Protein AF-A0A673FQC9-F1 (afdb_monomer_lite)

Sequence (245 aa):
MREGLYQTANQSLLSTRVFNHRRDRVAVRGYWGDIVSSPYLSFGIETENKNLLKKQNNQHVKTAQDISEVNVLALFECLSTRGSSLLNEYEPNPSTSCCRSTDSLITEEKIQNDPPASQTHTEPEQHPAEQQTQVLDLLSVDGVKVTFLSPDSLSKLPLKKKYRNLFKTIYCSASMVHQLDSSLREITAPDAALVIELANFLLDLSKEQVSGFADKVKEIAEESGFTVTHNQSSDVYAVFTRKQN

Structure (mmCIF, N/CA/C/O backbone):
data_AF-A0A673FQC9-F1
#
_entry.id   AF-A0A673FQC9-F1
#
loop_
_atom_site.group_PDB
_atom_site.id
_atom_site.type_symbol
_atom_site.label_atom_id
_atom_site.label_alt_id
_atom_site.label_comp_id
_atom_site.label_asym_id
_atom_site.label_entity_id
_atom_site.label_seq_id
_atom_site.pdbx_PDB_ins_code
_atom_site.Cartn_x
_atom_site.Cartn_y
_atom_site.Cartn_z
_atom_site.occupancy
_atom_site.B_iso_or_equiv
_atom_site.auth_seq_id
_atom_site.auth_comp_id
_atom_site.auth_asym_id
_atom_site.auth_atom_id
_atom_site.pdbx_PDB_model_num
ATOM 1 N N . MET A 1 1 ? 13.101 7.599 -26.301 1.00 48.88 1 MET A N 1
ATOM 2 C CA . MET A 1 1 ? 11.679 7.499 -25.926 1.00 48.88 1 MET A CA 1
ATOM 3 C C . MET A 1 1 ? 10.918 7.248 -27.216 1.00 48.88 1 MET A C 1
ATOM 5 O O . MET A 1 1 ? 11.056 8.049 -28.130 1.00 48.88 1 MET A O 1
ATOM 9 N N . ARG A 1 2 ? 10.271 6.088 -27.367 1.00 47.81 2 ARG A N 1
ATOM 10 C CA . ARG A 1 2 ? 9.457 5.808 -28.560 1.00 47.81 2 ARG A CA 1
ATOM 11 C C . ARG A 1 2 ? 8.131 6.542 -28.376 1.00 47.81 2 ARG A C 1
ATOM 13 O O . ARG A 1 2 ? 7.496 6.352 -27.343 1.00 47.81 2 ARG A O 1
ATOM 20 N N . GLU A 1 3 ? 7.754 7.399 -29.316 1.00 55.50 3 GLU A N 1
ATOM 21 C CA . GLU A 1 3 ? 6.459 8.077 -29.264 1.00 55.50 3 GLU A CA 1
ATOM 22 C C . GLU A 1 3 ? 5.348 7.025 -29.353 1.00 55.50 3 GLU A C 1
ATOM 24 O O . GLU A 1 3 ? 5.279 6.247 -30.306 1.00 55.50 3 GLU A O 1
ATOM 29 N N . GLY A 1 4 ? 4.523 6.943 -28.311 1.00 57.81 4 GLY A N 1
ATOM 30 C CA . GLY A 1 4 ? 3.332 6.108 -28.313 1.00 57.81 4 GLY A CA 1
ATOM 31 C C . GLY A 1 4 ? 2.187 6.882 -28.947 1.00 57.81 4 GLY A C 1
ATOM 32 O O . GLY A 1 4 ? 1.820 7.948 -28.456 1.00 57.81 4 GLY A O 1
ATOM 33 N N . LEU A 1 5 ? 1.603 6.349 -30.019 1.00 58.53 5 LEU A N 1
ATOM 34 C CA . LEU A 1 5 ? 0.360 6.884 -30.567 1.00 58.53 5 LEU A CA 1
ATOM 35 C C . LEU A 1 5 ? -0.773 6.558 -29.584 1.00 58.53 5 LEU A C 1
ATOM 37 O O . LEU A 1 5 ? -1.301 5.447 -29.573 1.00 58.53 5 LEU A O 1
ATOM 41 N N . TYR A 1 6 ? -1.134 7.516 -28.728 1.00 59.31 6 TYR A N 1
ATOM 42 C CA . TYR A 1 6 ? -2.297 7.408 -27.845 1.00 59.31 6 TYR A CA 1
ATOM 43 C C . TYR A 1 6 ? -3.580 7.528 -28.672 1.00 59.31 6 TYR A C 1
ATOM 45 O O . TYR A 1 6 ? -4.148 8.604 -28.827 1.00 59.31 6 TYR A O 1
ATOM 53 N N . GLN A 1 7 ? -4.036 6.406 -29.223 1.00 62.50 7 GLN A N 1
ATOM 54 C CA . GLN A 1 7 ? -5.282 6.348 -29.994 1.00 62.50 7 GLN A CA 1
ATOM 55 C C . GLN A 1 7 ? -6.525 6.249 -29.098 1.00 62.50 7 GLN A C 1
ATOM 57 O O . GLN A 1 7 ? -7.642 6.456 -29.558 1.00 62.50 7 GLN A O 1
ATOM 62 N N . THR A 1 8 ? -6.355 5.927 -27.812 1.00 65.44 8 THR A N 1
ATOM 63 C CA . THR A 1 8 ? -7.451 5.798 -26.844 1.00 65.44 8 THR A CA 1
ATOM 64 C C . THR A 1 8 ? -7.117 6.554 -25.563 1.00 65.44 8 THR A C 1
ATOM 66 O O . THR A 1 8 ? -6.025 6.419 -25.011 1.00 65.44 8 THR A O 1
ATOM 69 N N . ALA A 1 9 ? -8.063 7.358 -25.075 1.00 65.69 9 ALA A N 1
ATOM 70 C CA . ALA A 1 9 ? -7.890 8.118 -23.845 1.00 65.69 9 ALA A CA 1
ATOM 71 C C . ALA A 1 9 ? -7.964 7.202 -22.613 1.00 65.69 9 ALA A C 1
ATOM 73 O O . ALA A 1 9 ? -8.956 6.496 -22.416 1.00 65.69 9 ALA A O 1
ATOM 74 N N . ASN A 1 10 ? -6.950 7.263 -21.743 1.00 68.38 10 ASN A N 1
ATOM 75 C CA . ASN A 1 10 ? -6.997 6.592 -20.448 1.00 68.38 10 ASN A CA 1
ATOM 76 C C . ASN A 1 10 ? -8.031 7.277 -19.539 1.00 68.38 10 ASN A C 1
ATOM 78 O O . ASN A 1 10 ? -7.778 8.347 -18.983 1.00 68.38 10 ASN A O 1
ATOM 82 N N . GLN A 1 11 ? -9.190 6.638 -19.372 1.00 75.81 11 GLN A N 1
ATOM 83 C CA . GLN A 1 11 ? -10.324 7.178 -18.619 1.00 75.81 11 GLN A CA 1
ATOM 84 C C . GLN A 1 11 ? -10.004 7.457 -17.144 1.00 75.81 11 GLN A C 1
ATOM 86 O O . GLN A 1 11 ? -10.615 8.359 -16.568 1.00 75.81 11 GLN A O 1
ATOM 91 N N . SER A 1 12 ? -9.054 6.731 -16.537 1.00 65.50 12 SER A N 1
ATOM 92 C CA . SER A 1 12 ? -8.674 6.928 -15.130 1.00 65.50 12 SER A CA 1
ATOM 93 C C . SER A 1 12 ? -7.851 8.197 -14.897 1.00 65.50 12 SER A C 1
ATOM 95 O O . SER A 1 12 ? -7.825 8.706 -13.780 1.00 65.50 12 SER A O 1
ATOM 97 N N . LEU A 1 13 ? -7.224 8.737 -15.947 1.00 72.69 13 LEU A N 1
ATOM 98 C CA . LEU A 1 13 ? -6.427 9.966 -15.890 1.00 72.69 13 LEU A CA 1
ATOM 99 C C . LEU A 1 13 ? -7.207 11.208 -16.336 1.00 72.69 13 LEU A C 1
ATOM 101 O O . LEU A 1 13 ? -6.678 12.321 -16.294 1.00 72.69 13 LEU A O 1
ATOM 105 N N . LEU A 1 14 ? -8.458 11.044 -16.773 1.00 83.62 14 LEU A N 1
ATOM 106 C CA . LEU A 1 14 ? -9.282 12.168 -17.194 1.00 83.62 14 LEU A CA 1
ATOM 107 C C . LEU A 1 14 ? -9.760 12.964 -15.985 1.00 83.62 14 LEU A C 1
ATOM 109 O O . LEU A 1 14 ? -10.435 12.434 -15.103 1.00 83.62 14 LEU A O 1
ATOM 113 N N . SER A 1 15 ? -9.515 14.268 -16.002 1.00 85.00 15 SER A N 1
ATOM 114 C CA . SER A 1 15 ? -10.126 15.202 -15.063 1.00 85.00 15 SER A CA 1
ATOM 115 C C . SER A 1 15 ? -10.891 16.293 -15.801 1.00 85.00 15 SER A C 1
ATOM 117 O O . SER A 1 15 ? -10.765 16.484 -17.014 1.00 85.00 15 SER A O 1
ATOM 119 N N . THR A 1 16 ? -11.773 16.973 -15.077 1.00 90.00 16 THR A N 1
ATOM 120 C CA . THR A 1 16 ? -12.576 18.058 -15.641 1.00 90.00 16 THR A CA 1
ATOM 121 C C . THR A 1 16 ? -11.919 19.384 -15.302 1.00 90.00 16 THR A C 1
ATOM 123 O O . THR A 1 16 ? -11.650 19.658 -14.133 1.00 90.00 16 THR A O 1
ATOM 126 N N . ARG A 1 17 ? -11.687 20.222 -16.311 1.00 88.00 17 ARG A N 1
ATOM 127 C CA . ARG A 1 17 ? -11.169 21.578 -16.142 1.00 88.00 17 ARG A CA 1
ATOM 128 C C . ARG A 1 17 ? -12.111 22.571 -16.806 1.00 88.00 17 ARG A C 1
ATOM 130 O O . ARG A 1 17 ? -12.599 22.347 -17.910 1.00 88.00 17 ARG A O 1
ATOM 137 N N . VAL A 1 18 ? -12.399 23.659 -16.101 1.00 91.88 18 VAL A N 1
ATOM 138 C CA . VAL A 1 18 ? -13.297 24.708 -16.589 1.00 91.88 18 VAL A CA 1
ATOM 139 C C . VAL A 1 18 ? -12.488 25.737 -17.366 1.00 91.88 18 VAL A C 1
ATOM 141 O O . VAL A 1 18 ? -11.512 26.280 -16.848 1.00 91.88 18 VAL A O 1
ATOM 144 N N . PHE A 1 19 ? -12.917 26.019 -18.591 1.00 88.75 19 PHE A N 1
ATOM 145 C CA . PHE A 1 19 ? -12.347 27.042 -19.457 1.00 88.75 19 PHE A CA 1
ATOM 146 C C . PHE A 1 19 ? -13.383 28.118 -19.754 1.00 88.75 19 PHE A C 1
ATOM 148 O O . PHE A 1 19 ? -14.582 27.853 -19.823 1.00 88.75 19 PHE A O 1
ATOM 155 N N . ASN A 1 20 ? -12.909 29.344 -19.953 1.00 91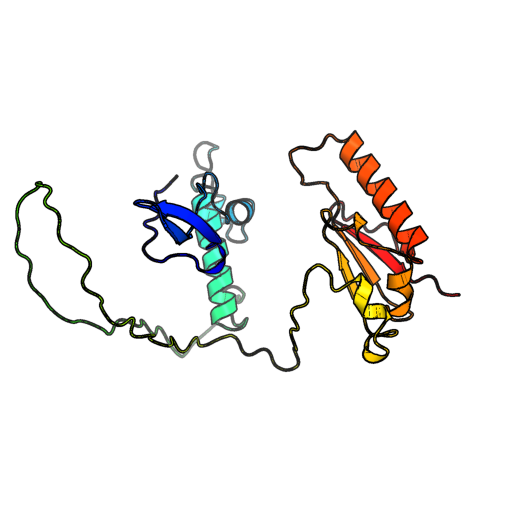.69 20 ASN A N 1
ATOM 156 C CA . ASN A 1 20 ? -13.756 30.419 -20.448 1.00 91.69 20 ASN A CA 1
ATOM 157 C C . ASN A 1 20 ? -13.856 30.296 -21.973 1.00 91.69 20 ASN A C 1
ATOM 159 O O . ASN A 1 20 ? -12.838 30.343 -22.663 1.00 91.69 20 ASN A O 1
ATOM 163 N N . HIS A 1 21 ? -15.070 30.180 -22.503 1.00 86.94 21 HIS A N 1
ATOM 164 C CA . HIS A 1 21 ? -15.337 30.191 -23.935 1.00 86.94 21 HIS A CA 1
ATOM 165 C C . HIS A 1 21 ? -16.444 31.195 -24.250 1.00 86.94 21 HIS A C 1
ATOM 167 O O . HIS A 1 21 ? -17.562 31.060 -23.772 1.00 86.94 21 HIS A O 1
ATOM 173 N N . ARG A 1 22 ? -16.122 32.227 -25.045 1.00 78.25 22 ARG A N 1
ATOM 174 C CA . ARG A 1 22 ? -17.075 33.232 -25.564 1.00 78.25 22 ARG A CA 1
ATOM 175 C C . ARG A 1 22 ? -18.084 33.763 -24.523 1.00 78.25 22 ARG A C 1
ATOM 177 O O . ARG A 1 22 ? -19.253 33.938 -24.834 1.00 78.25 22 ARG A O 1
ATOM 184 N N . ARG A 1 23 ? -17.576 34.116 -23.330 1.00 83.00 23 ARG A N 1
ATOM 185 C CA . ARG A 1 23 ? -18.289 34.635 -22.133 1.00 83.00 23 ARG A CA 1
ATOM 186 C C . ARG A 1 23 ? -18.940 33.593 -21.217 1.00 83.00 23 ARG A C 1
ATOM 188 O O . ARG A 1 23 ? -19.320 33.968 -20.111 1.00 83.00 23 ARG A O 1
ATOM 195 N N . ASP A 1 24 ? -18.936 32.319 -21.590 1.00 85.06 24 ASP A N 1
ATOM 196 C CA . ASP A 1 24 ? -19.415 31.225 -20.746 1.00 85.06 24 ASP A CA 1
ATOM 197 C C . ASP A 1 24 ? -18.267 30.419 -20.134 1.00 85.06 24 ASP A C 1
ATOM 199 O O . ASP A 1 24 ? -17.135 30.410 -20.626 1.00 85.06 24 ASP A O 1
ATOM 203 N N . ARG A 1 25 ? -18.563 29.731 -19.029 1.00 90.75 25 ARG A N 1
ATOM 204 C CA . ARG A 1 25 ? -17.658 28.765 -18.398 1.00 90.75 25 ARG A CA 1
ATOM 205 C C . ARG A 1 25 ? -18.046 27.362 -18.843 1.00 90.75 25 ARG A C 1
ATOM 207 O O . ARG A 1 25 ? -19.098 26.865 -18.455 1.00 90.75 25 ARG A O 1
ATOM 214 N N . VAL A 1 26 ? -17.184 26.725 -19.628 1.00 90.69 26 VAL A N 1
ATOM 215 C CA . VAL A 1 26 ? -17.395 25.373 -20.153 1.00 90.69 26 VAL A CA 1
ATOM 216 C C . VAL A 1 26 ? -16.460 24.408 -19.435 1.00 90.69 26 VAL A C 1
ATOM 218 O O . VAL A 1 26 ? -15.244 24.596 -19.413 1.00 90.69 26 VAL A O 1
ATOM 221 N N . ALA A 1 27 ? -17.033 23.375 -18.826 1.00 91.50 27 ALA A N 1
ATOM 222 C CA . ALA A 1 27 ? -16.284 22.276 -18.236 1.00 91.50 27 ALA A CA 1
ATOM 223 C C . ALA A 1 27 ? -15.880 21.288 -19.339 1.00 91.50 27 ALA A C 1
ATOM 225 O O . ALA A 1 27 ? -16.739 20.676 -19.968 1.00 91.50 27 ALA A O 1
ATOM 226 N N . VAL A 1 28 ? -14.579 21.134 -19.574 1.00 88.56 28 VAL A N 1
ATOM 227 C CA . VAL A 1 28 ? -14.031 20.172 -20.537 1.00 88.56 28 VAL A CA 1
ATOM 228 C C . VAL A 1 28 ? -13.422 19.013 -19.759 1.00 88.56 28 VAL A C 1
ATOM 230 O O . VAL A 1 28 ? -12.744 19.227 -18.753 1.00 88.56 28 VAL A O 1
ATOM 233 N N . ARG A 1 29 ? -13.660 17.780 -20.209 1.00 87.88 29 ARG A N 1
ATOM 234 C CA . ARG A 1 29 ? -13.057 16.571 -19.638 1.00 87.88 29 ARG A CA 1
ATOM 235 C C . ARG A 1 29 ? -11.903 16.122 -20.527 1.00 87.88 29 ARG A C 1
ATOM 237 O O . ARG A 1 29 ? -12.093 15.931 -21.722 1.00 87.88 29 ARG A O 1
ATOM 244 N N . GLY A 1 30 ? -10.723 15.959 -19.945 1.00 83.19 30 GLY A N 1
ATOM 245 C CA . GLY A 1 30 ? -9.505 15.639 -20.681 1.00 83.19 30 GLY A CA 1
ATOM 246 C C . GLY A 1 30 ? -8.375 15.212 -19.753 1.00 83.19 30 GLY A C 1
ATOM 247 O O . GLY A 1 30 ? -8.495 15.291 -18.530 1.00 83.19 30 GLY A O 1
ATOM 248 N N . TYR A 1 31 ? -7.276 14.749 -20.339 1.00 80.81 31 TYR A N 1
ATOM 249 C CA . TYR A 1 31 ? -6.001 14.663 -19.638 1.00 80.81 31 TYR A CA 1
ATOM 250 C C . TYR A 1 31 ? -5.286 16.008 -19.796 1.00 80.81 31 TYR A C 1
ATOM 252 O O . TYR A 1 31 ? -5.186 16.525 -20.906 1.00 80.81 31 TYR A O 1
ATOM 260 N N . TRP A 1 32 ? -4.835 16.595 -18.687 1.00 78.06 32 TRP A N 1
ATOM 261 C CA . TRP A 1 32 ? -4.260 17.951 -18.663 1.00 78.06 32 TRP A CA 1
ATOM 262 C C . TRP A 1 32 ? -2.782 17.975 -18.268 1.00 78.06 32 TRP A C 1
ATOM 264 O O . TRP A 1 32 ? -2.274 19.033 -17.897 1.00 78.06 32 TRP A O 1
ATOM 274 N N . GLY A 1 33 ? -2.125 16.816 -18.271 1.00 73.25 33 GLY A N 1
ATOM 275 C CA . GLY A 1 33 ? -0.708 16.683 -17.951 1.00 73.25 33 GLY A CA 1
ATOM 276 C C . GLY A 1 33 ? 0.141 16.432 -19.191 1.00 73.25 33 GLY A C 1
ATOM 277 O O . GLY A 1 33 ? -0.380 16.223 -20.285 1.00 73.25 33 GLY A O 1
ATOM 278 N N . ASP A 1 34 ? 1.451 16.427 -18.985 1.00 69.81 34 ASP A N 1
ATOM 279 C CA . ASP A 1 34 ? 2.411 15.828 -19.903 1.00 69.81 34 ASP A CA 1
ATOM 280 C C . ASP A 1 34 ? 2.981 14.566 -19.240 1.00 69.81 34 ASP A C 1
ATOM 282 O O . ASP A 1 34 ? 3.230 14.555 -18.029 1.00 69.81 34 ASP A O 1
ATOM 286 N N . ILE A 1 35 ? 3.169 13.497 -20.012 1.00 68.62 35 ILE A N 1
ATOM 287 C CA . ILE A 1 35 ? 3.776 12.257 -19.519 1.00 68.62 35 ILE A CA 1
ATOM 288 C C . ILE A 1 35 ? 5.256 12.297 -19.893 1.00 68.62 35 ILE A C 1
ATOM 290 O O . ILE A 1 35 ? 5.677 11.742 -20.903 1.00 68.62 35 ILE A O 1
ATOM 294 N N . VAL A 1 36 ? 6.054 12.945 -19.042 1.00 69.19 36 VAL A N 1
ATOM 295 C CA . VAL A 1 36 ? 7.518 13.007 -19.209 1.00 69.19 36 VAL A CA 1
ATOM 296 C C . VAL A 1 36 ? 8.163 11.638 -18.961 1.00 69.19 36 VAL A C 1
ATOM 298 O O . VAL A 1 36 ? 9.135 11.275 -19.616 1.00 69.19 36 VAL A O 1
ATOM 301 N N . SER A 1 37 ? 7.602 10.850 -18.042 1.00 71.25 37 SER A N 1
ATOM 302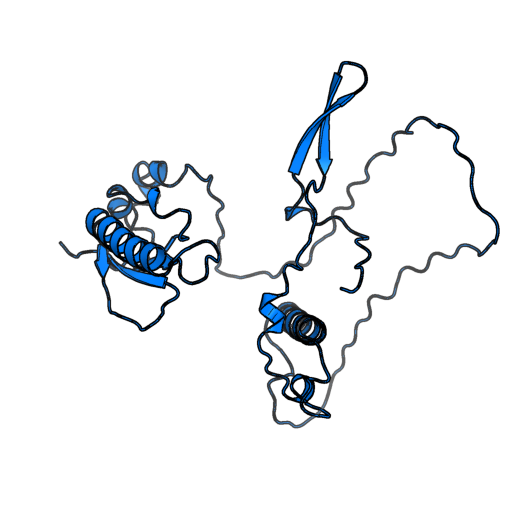 C CA . SER A 1 37 ? 8.081 9.509 -17.702 1.00 71.25 37 SER A CA 1
ATOM 303 C C . SER A 1 37 ? 6.960 8.494 -17.856 1.00 71.25 37 SER A C 1
ATOM 305 O O . SER A 1 37 ? 5.863 8.687 -17.336 1.00 71.25 37 SER A O 1
ATOM 307 N N . SER A 1 38 ? 7.246 7.389 -18.546 1.00 73.94 38 SER A N 1
ATOM 308 C CA . SER A 1 38 ? 6.303 6.275 -18.678 1.00 73.94 38 SER A CA 1
ATOM 309 C C . SER A 1 38 ? 5.933 5.710 -17.297 1.00 73.94 38 SER A C 1
ATOM 311 O O . SER A 1 38 ? 6.837 5.492 -16.483 1.00 73.94 38 SER A O 1
ATOM 313 N N . PRO A 1 39 ? 4.648 5.385 -17.036 1.00 76.75 39 PRO A N 1
ATOM 314 C CA . PRO A 1 39 ? 4.229 4.760 -15.778 1.00 76.75 39 PRO A CA 1
ATOM 315 C C . PRO A 1 39 ? 4.813 3.351 -15.590 1.00 76.75 39 PRO A C 1
ATOM 317 O O . PRO A 1 39 ? 4.717 2.786 -14.505 1.00 76.75 39 PRO A O 1
ATOM 320 N N . TYR A 1 40 ? 5.431 2.783 -16.631 1.00 85.62 40 TYR A N 1
ATOM 321 C CA . TYR A 1 40 ? 5.990 1.433 -16.623 1.00 85.62 40 TYR A CA 1
ATOM 322 C C . TYR A 1 40 ? 7.505 1.387 -16.392 1.00 85.62 40 TYR A C 1
ATOM 324 O O . TYR A 1 40 ? 8.114 0.328 -16.542 1.00 85.62 40 TYR A O 1
ATOM 332 N N . LEU A 1 41 ? 8.139 2.514 -16.047 1.00 83.50 41 LEU A N 1
ATOM 333 C CA . LEU A 1 41 ? 9.592 2.574 -15.851 1.00 83.50 41 LEU A CA 1
ATOM 334 C C . LEU A 1 41 ? 10.078 1.595 -14.771 1.00 83.50 41 LEU A C 1
ATOM 336 O O . LEU A 1 41 ? 11.107 0.949 -14.949 1.00 83.50 41 LEU A O 1
ATOM 340 N N . SER A 1 42 ? 9.317 1.438 -13.685 1.00 86.88 42 SER A N 1
ATOM 341 C CA . SER A 1 42 ? 9.633 0.499 -12.601 1.00 86.88 42 SER A CA 1
ATOM 342 C C . SER A 1 42 ? 9.665 -0.961 -13.062 1.00 86.88 42 SER A C 1
ATOM 344 O O . SER A 1 42 ? 10.440 -1.751 -12.535 1.00 86.88 42 SER A O 1
ATOM 346 N N . PHE A 1 43 ? 8.900 -1.310 -14.099 1.00 90.75 43 PHE A N 1
ATOM 347 C CA . PHE A 1 43 ? 8.905 -2.649 -14.691 1.00 90.75 43 PHE A CA 1
ATOM 348 C C . PHE A 1 43 ? 10.149 -2.917 -15.548 1.00 90.75 43 PHE A C 1
ATOM 350 O O . PHE A 1 43 ? 10.308 -4.030 -16.029 1.00 90.75 43 PHE A O 1
ATOM 357 N N . GLY A 1 44 ? 11.020 -1.928 -15.761 1.00 90.75 44 GLY A N 1
ATOM 358 C CA . GLY A 1 44 ? 12.221 -2.045 -16.591 1.00 90.75 44 GLY A CA 1
ATOM 359 C C . GLY A 1 44 ? 13.512 -2.277 -15.806 1.00 90.75 44 GLY A C 1
ATOM 360 O O . GLY A 1 44 ? 14.583 -2.313 -16.412 1.00 90.75 44 GLY A O 1
ATOM 361 N N . ILE A 1 45 ? 13.429 -2.371 -14.473 1.00 87.75 45 ILE A N 1
ATOM 362 C CA . ILE A 1 45 ? 14.595 -2.455 -13.579 1.00 87.75 45 ILE A CA 1
ATOM 363 C C . ILE A 1 45 ? 15.137 -3.888 -13.520 1.00 87.75 45 ILE A C 1
ATOM 365 O O . ILE A 1 45 ? 16.342 -4.106 -13.634 1.00 87.75 45 ILE A O 1
ATOM 369 N N . GLU A 1 46 ? 14.245 -4.865 -13.376 1.00 90.00 46 GLU A N 1
ATOM 370 C CA . GLU A 1 46 ? 14.575 -6.281 -13.205 1.00 90.00 46 GLU A CA 1
ATOM 371 C C . GLU A 1 46 ? 13.738 -7.135 -14.154 1.00 90.00 46 GLU A C 1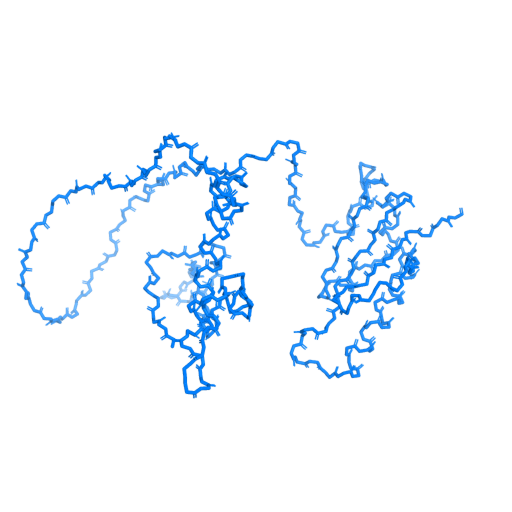
ATOM 373 O O . GLU A 1 46 ? 12.684 -6.711 -14.617 1.00 90.00 46 GLU A O 1
ATOM 378 N N . THR A 1 47 ? 14.194 -8.344 -14.476 1.00 90.25 47 THR A N 1
ATOM 379 C CA . THR A 1 47 ? 13.419 -9.277 -15.302 1.00 90.25 47 THR A CA 1
ATOM 380 C C . THR A 1 47 ? 13.838 -10.714 -15.059 1.00 90.25 47 THR A C 1
ATOM 382 O O . THR A 1 47 ? 15.017 -11.014 -14.859 1.00 90.25 47 THR A O 1
ATOM 385 N N . GLU A 1 48 ? 12.864 -11.614 -15.132 1.00 88.62 48 GLU A N 1
ATOM 386 C CA . GLU A 1 48 ? 13.088 -13.058 -15.088 1.00 88.62 48 GLU A CA 1
ATOM 387 C C . GLU A 1 48 ? 13.731 -13.564 -16.391 1.00 88.62 48 GLU A C 1
ATOM 389 O O . GLU A 1 48 ? 14.494 -14.537 -16.396 1.00 88.62 48 GLU A O 1
ATOM 394 N N . ASN A 1 49 ? 13.505 -12.866 -17.511 1.00 88.50 49 ASN A N 1
ATOM 395 C CA . ASN A 1 49 ? 14.059 -13.240 -18.804 1.00 88.50 49 ASN A CA 1
ATOM 396 C C . ASN A 1 49 ? 15.522 -12.790 -18.941 1.00 88.50 49 ASN A C 1
ATOM 398 O O . ASN A 1 49 ? 15.841 -11.727 -19.482 1.00 88.50 49 ASN A O 1
ATOM 402 N N . LYS A 1 50 ? 16.443 -13.667 -18.526 1.00 91.50 50 LYS A N 1
ATOM 403 C CA . LYS A 1 50 ? 17.899 -13.433 -18.573 1.00 91.50 50 LYS A CA 1
ATOM 404 C C . LYS A 1 50 ? 18.437 -13.083 -19.966 1.00 91.50 50 LYS A C 1
ATOM 406 O O . LYS A 1 50 ? 19.507 -12.485 -20.065 1.00 91.50 50 LYS A O 1
ATOM 411 N N . ASN A 1 51 ? 17.725 -13.411 -21.049 1.00 91.00 51 ASN A N 1
ATOM 412 C CA . ASN A 1 51 ? 18.152 -13.032 -22.398 1.00 91.00 51 ASN A CA 1
ATOM 413 C C . ASN A 1 51 ? 18.121 -11.517 -22.626 1.00 91.00 51 ASN A C 1
ATOM 415 O O . ASN A 1 51 ? 18.924 -11.016 -23.413 1.00 91.00 51 ASN A O 1
ATOM 419 N N . LEU A 1 52 ? 17.240 -10.793 -21.932 1.00 91.31 52 LEU A N 1
ATOM 420 C CA . LEU A 1 52 ? 17.158 -9.333 -22.010 1.00 91.31 52 LEU A CA 1
ATOM 421 C C . LEU A 1 52 ? 18.326 -8.653 -21.278 1.00 91.31 52 LEU A C 1
ATOM 423 O O . LEU A 1 52 ? 18.691 -7.530 -21.601 1.00 91.31 52 LEU A O 1
ATOM 427 N N . LEU A 1 53 ? 18.985 -9.357 -20.354 1.00 92.31 53 LEU A N 1
ATOM 428 C CA . LEU A 1 53 ? 20.138 -8.846 -19.608 1.00 92.31 53 LEU A CA 1
ATOM 429 C C . LEU A 1 53 ? 21.476 -9.055 -20.337 1.00 92.31 53 LEU A C 1
ATOM 431 O O . LEU A 1 53 ? 22.530 -8.702 -19.802 1.00 92.31 53 LEU A O 1
ATOM 435 N N . LYS A 1 54 ? 21.457 -9.616 -21.555 1.00 93.56 54 LYS A N 1
ATOM 436 C CA . LYS A 1 54 ? 22.666 -9.858 -22.353 1.00 93.56 54 LYS A CA 1
ATOM 437 C C . LYS A 1 54 ? 23.420 -8.556 -22.625 1.00 93.56 54 LYS A C 1
ATOM 439 O O . LYS A 1 54 ? 22.835 -7.529 -22.978 1.00 93.56 54 LYS A O 1
ATOM 444 N N . LYS A 1 55 ? 24.746 -8.636 -22.500 1.00 95.06 55 LYS A N 1
ATOM 445 C CA . LYS A 1 55 ? 25.671 -7.542 -22.792 1.00 95.06 55 LYS A CA 1
ATOM 446 C C . LYS A 1 55 ? 26.519 -7.861 -24.014 1.00 95.06 55 LYS A C 1
ATOM 448 O O . LYS A 1 55 ? 26.981 -8.988 -24.173 1.00 95.06 55 LYS A O 1
ATOM 453 N N . GLN A 1 56 ? 26.772 -6.847 -24.828 1.00 93.50 56 GLN A N 1
ATOM 454 C CA . GLN A 1 56 ? 27.750 -6.870 -25.909 1.00 93.50 56 GLN A CA 1
ATOM 455 C C . GLN A 1 56 ? 28.637 -5.636 -25.755 1.00 93.50 56 GLN A C 1
ATOM 457 O O . GLN A 1 56 ? 28.137 -4.546 -25.496 1.00 93.50 56 GLN A O 1
ATOM 462 N N . ASN A 1 57 ? 29.958 -5.805 -25.846 1.00 93.88 57 ASN A N 1
ATOM 463 C CA . ASN A 1 57 ? 30.922 -4.721 -25.600 1.00 93.88 57 ASN A CA 1
ATOM 464 C C . ASN A 1 57 ? 30.699 -4.014 -24.246 1.00 93.88 57 ASN A C 1
ATOM 466 O O . ASN A 1 57 ? 30.780 -2.794 -24.142 1.00 93.88 57 ASN A O 1
ATOM 470 N N . ASN A 1 58 ? 30.378 -4.797 -23.209 1.00 91.50 58 ASN A N 1
ATOM 471 C CA . ASN A 1 58 ? 30.068 -4.325 -21.855 1.00 91.50 58 ASN A CA 1
ATOM 472 C C . ASN A 1 58 ? 28.840 -3.389 -21.740 1.00 91.50 58 ASN A C 1
ATOM 474 O O . ASN A 1 58 ? 28.601 -2.826 -20.673 1.00 91.50 58 ASN A O 1
ATOM 478 N N . GLN A 1 59 ? 28.034 -3.259 -22.797 1.00 89.25 59 GLN A N 1
ATOM 479 C CA . GLN A 1 59 ? 26.781 -2.501 -22.812 1.00 89.25 59 GLN A CA 1
ATOM 480 C C . GLN A 1 59 ? 25.587 -3.449 -22.923 1.00 89.25 59 GLN A C 1
ATOM 482 O O . GLN A 1 59 ? 25.669 -4.486 -23.582 1.00 89.25 59 GLN A O 1
ATOM 487 N N . HIS A 1 60 ? 24.478 -3.113 -22.261 1.00 91.56 60 HIS A N 1
ATOM 488 C CA . HIS A 1 60 ? 23.241 -3.878 -22.396 1.00 91.56 60 HIS A CA 1
ATOM 489 C C . HIS A 1 60 ? 22.708 -3.766 -23.823 1.00 91.56 60 HIS A C 1
ATOM 491 O O . HIS A 1 60 ? 22.596 -2.671 -24.366 1.00 91.56 60 HIS A O 1
ATOM 497 N N . VAL A 1 61 ? 22.380 -4.914 -24.420 1.00 92.44 61 VAL A N 1
ATOM 498 C CA . VAL A 1 61 ? 21.826 -4.971 -25.781 1.00 92.44 61 VAL A CA 1
ATOM 499 C C . VAL A 1 61 ? 20.368 -4.505 -25.797 1.00 92.44 61 VAL A C 1
ATOM 501 O O . VAL A 1 61 ? 19.905 -3.951 -26.790 1.00 92.44 61 VAL A O 1
ATOM 504 N N . LYS A 1 62 ? 19.640 -4.736 -24.699 1.00 92.88 62 LYS A N 1
ATOM 505 C CA . LYS A 1 62 ? 18.249 -4.318 -24.515 1.00 92.88 62 LYS A CA 1
ATOM 506 C C . LYS A 1 62 ? 18.158 -3.165 -23.530 1.00 92.88 62 LYS A C 1
ATOM 508 O O . LYS A 1 62 ? 18.928 -3.080 -22.575 1.00 92.88 62 LYS A O 1
ATOM 513 N N . THR A 1 63 ? 17.212 -2.277 -23.788 1.00 91.19 63 THR A N 1
ATOM 514 C CA . THR A 1 63 ? 16.933 -1.104 -22.964 1.00 91.19 63 THR A CA 1
ATOM 515 C C . THR A 1 63 ? 15.946 -1.446 -21.851 1.00 91.19 63 THR A C 1
ATOM 517 O O . THR A 1 63 ? 15.206 -2.424 -21.944 1.00 91.19 63 THR A O 1
ATOM 520 N N . ALA A 1 64 ? 15.872 -0.600 -20.820 1.00 89.56 64 ALA A N 1
ATOM 521 C CA . ALA A 1 64 ? 14.838 -0.714 -19.788 1.00 89.56 64 ALA A CA 1
ATOM 522 C C . ALA A 1 64 ? 13.420 -0.689 -20.386 1.00 89.56 64 ALA A C 1
ATOM 524 O O . ALA A 1 64 ? 12.527 -1.341 -19.865 1.00 89.56 64 ALA A O 1
ATOM 525 N N . GLN A 1 65 ? 13.225 0.004 -21.515 1.00 88.94 65 GLN A N 1
ATOM 526 C CA . GLN A 1 65 ? 11.950 0.016 -22.229 1.00 88.94 65 GLN A CA 1
ATOM 527 C C . GLN A 1 65 ? 11.589 -1.373 -22.782 1.00 88.94 65 GLN A C 1
ATOM 529 O O . GLN A 1 65 ? 10.452 -1.801 -22.604 1.00 88.94 65 GLN A O 1
ATOM 534 N N . ASP A 1 66 ? 12.541 -2.082 -23.402 1.00 90.62 66 ASP A N 1
ATOM 535 C CA . ASP A 1 66 ? 12.322 -3.454 -23.891 1.00 90.62 66 ASP A CA 1
ATOM 536 C C . ASP A 1 66 ? 11.982 -4.405 -22.731 1.00 90.62 66 ASP A C 1
ATOM 538 O O . ASP A 1 66 ? 11.156 -5.305 -22.867 1.00 90.62 66 ASP A O 1
ATOM 542 N N . ILE A 1 67 ? 12.625 -4.197 -21.577 1.00 93.25 67 ILE A N 1
ATOM 543 C CA . ILE A 1 67 ? 12.385 -4.985 -20.367 1.00 93.25 67 ILE A CA 1
ATOM 544 C C . ILE A 1 67 ? 10.982 -4.715 -19.812 1.00 93.25 67 ILE A C 1
ATOM 546 O O . ILE A 1 67 ? 10.236 -5.665 -19.573 1.00 93.25 67 ILE A O 1
ATOM 550 N N . SER A 1 68 ? 10.597 -3.441 -19.666 1.00 92.69 68 SER A N 1
ATOM 551 C CA . SER A 1 68 ? 9.254 -3.045 -19.232 1.00 92.69 68 SER A CA 1
ATOM 552 C C . SER A 1 68 ? 8.174 -3.643 -20.127 1.00 92.69 68 SER A C 1
ATOM 554 O O . SER A 1 68 ? 7.180 -4.143 -19.614 1.00 92.69 68 SER A O 1
ATOM 556 N N . GLU A 1 69 ? 8.362 -3.607 -21.449 1.00 90.44 69 GLU A N 1
ATOM 557 C CA . GLU A 1 69 ? 7.402 -4.153 -22.412 1.00 90.44 69 GLU A CA 1
ATOM 558 C C . GLU A 1 69 ? 7.176 -5.651 -22.184 1.00 90.44 69 GLU A C 1
ATOM 560 O O . GLU A 1 69 ? 6.038 -6.075 -21.988 1.00 90.44 69 GLU A O 1
ATOM 565 N N . VAL A 1 70 ? 8.252 -6.443 -22.123 1.00 92.19 70 VAL A N 1
ATOM 566 C CA . VAL A 1 70 ? 8.148 -7.894 -21.903 1.00 92.19 70 VAL A CA 1
ATOM 567 C C . VAL A 1 70 ? 7.528 -8.212 -20.542 1.00 92.19 70 VAL A C 1
ATOM 569 O O . VAL A 1 70 ? 6.636 -9.054 -20.467 1.00 92.19 70 VAL A O 1
ATOM 572 N N . ASN A 1 71 ? 7.953 -7.532 -19.477 1.00 93.19 71 ASN A N 1
ATOM 573 C CA . ASN A 1 71 ? 7.439 -7.783 -18.130 1.00 93.19 71 ASN A CA 1
ATOM 574 C C . ASN A 1 71 ? 5.948 -7.428 -18.000 1.00 93.19 71 ASN A C 1
ATOM 576 O O . ASN A 1 71 ? 5.182 -8.178 -17.397 1.00 93.19 71 ASN A O 1
ATOM 580 N N . VAL A 1 72 ? 5.518 -6.300 -18.574 1.00 91.31 72 VAL A N 1
ATOM 581 C CA . VAL A 1 72 ? 4.110 -5.874 -18.548 1.00 91.31 72 VAL A CA 1
ATOM 582 C C . VAL A 1 72 ? 3.240 -6.802 -19.397 1.00 91.31 72 VAL A C 1
ATOM 584 O O . VAL A 1 72 ? 2.150 -7.172 -18.965 1.00 91.31 72 VAL A O 1
ATOM 587 N N . LEU A 1 73 ? 3.719 -7.228 -20.570 1.00 90.25 73 LEU A N 1
ATOM 588 C CA . LEU A 1 73 ? 3.007 -8.203 -21.398 1.00 90.25 73 LEU A CA 1
ATOM 589 C C . LEU A 1 73 ? 2.874 -9.555 -20.693 1.00 90.25 73 LEU A C 1
ATOM 591 O O . LEU A 1 73 ? 1.778 -10.105 -20.675 1.00 90.25 73 LEU A O 1
ATOM 595 N N . ALA A 1 74 ? 3.936 -10.045 -20.050 1.00 89.00 74 ALA A N 1
ATOM 596 C CA . ALA A 1 74 ? 3.889 -11.280 -19.267 1.00 89.00 74 ALA A CA 1
ATOM 597 C C . ALA A 1 74 ? 2.891 -11.180 -18.098 1.00 89.00 74 ALA A C 1
ATOM 599 O O . ALA A 1 74 ? 2.145 -12.123 -17.830 1.00 89.00 74 ALA A O 1
ATOM 600 N N . LEU A 1 75 ? 2.814 -10.020 -17.434 1.00 88.88 75 LEU A N 1
ATOM 601 C CA . LEU A 1 75 ? 1.811 -9.766 -16.399 1.00 88.88 75 LEU A CA 1
ATOM 602 C C . LEU A 1 75 ? 0.387 -9.817 -16.972 1.00 88.88 75 LEU A C 1
ATOM 604 O O . LEU A 1 75 ? -0.483 -10.465 -16.392 1.00 88.88 75 LEU A O 1
ATOM 608 N N . PHE A 1 76 ? 0.136 -9.160 -18.108 1.00 86.06 76 PHE A N 1
ATOM 609 C CA . PHE A 1 76 ? -1.181 -9.185 -18.746 1.00 86.06 76 PHE A CA 1
ATOM 610 C C . PHE A 1 76 ? -1.557 -10.565 -19.274 1.00 86.06 76 PHE A C 1
ATOM 612 O O . PHE A 1 76 ? -2.717 -10.955 -19.159 1.00 86.06 76 PHE A O 1
ATOM 619 N N . GLU A 1 77 ? -0.602 -11.327 -19.797 1.00 86.06 77 GLU A N 1
ATOM 620 C CA . GLU A 1 77 ? -0.803 -12.722 -20.179 1.00 86.06 77 GLU A CA 1
ATOM 621 C C . GLU A 1 77 ? -1.181 -13.568 -18.958 1.00 86.06 77 GLU A C 1
ATOM 623 O O . GLU A 1 77 ? -2.180 -14.288 -18.992 1.00 86.06 77 GLU A O 1
ATOM 628 N N . CYS A 1 78 ? -0.457 -13.427 -17.844 1.00 83.88 78 CYS A N 1
ATOM 629 C CA . CYS A 1 78 ? -0.767 -14.108 -16.587 1.00 83.88 78 CYS A CA 1
ATOM 630 C C . CYS A 1 78 ? -2.180 -13.762 -16.084 1.00 83.88 78 CYS A C 1
ATOM 632 O O . CYS A 1 78 ? -2.946 -14.645 -15.699 1.00 83.88 78 CYS A O 1
ATOM 634 N N . LEU A 1 79 ? -2.578 -12.489 -16.156 1.00 82.44 79 LEU A N 1
ATOM 635 C CA . LEU A 1 79 ? -3.929 -12.057 -15.787 1.00 82.44 79 LEU A CA 1
ATOM 636 C C . LEU A 1 79 ? -4.998 -12.609 -16.740 1.00 82.44 79 LEU A C 1
ATOM 638 O O . LEU A 1 79 ? -6.037 -13.088 -16.284 1.00 82.44 79 LEU A O 1
ATOM 642 N N . SER A 1 80 ? -4.736 -12.590 -18.048 1.00 79.69 80 SER A N 1
ATOM 643 C CA . SER A 1 80 ? -5.667 -13.072 -19.080 1.00 79.69 80 SER A CA 1
ATOM 644 C C . SER A 1 80 ? -5.880 -14.584 -18.992 1.00 79.69 80 SER A C 1
ATOM 646 O O . SER A 1 80 ? -6.994 -15.073 -19.158 1.00 79.69 80 SER A O 1
ATOM 648 N N . THR A 1 81 ? -4.825 -15.325 -18.654 1.00 80.62 81 THR A N 1
ATOM 649 C CA . THR A 1 81 ? -4.852 -16.778 -18.414 1.00 80.62 81 THR A CA 1
ATOM 650 C C . THR A 1 81 ? -5.324 -17.146 -17.003 1.00 80.62 81 THR A C 1
ATOM 652 O O . THR A 1 81 ? -5.347 -18.325 -16.641 1.00 80.62 81 THR A O 1
ATOM 655 N N . ARG A 1 82 ? -5.717 -16.153 -16.191 1.00 76.00 82 ARG A N 1
ATOM 656 C CA . ARG A 1 82 ? -6.172 -16.321 -14.801 1.00 76.00 82 ARG A CA 1
ATOM 657 C C . ARG A 1 82 ? -5.158 -17.078 -13.928 1.00 76.00 82 ARG A C 1
ATOM 659 O O . ARG A 1 82 ? -5.542 -17.886 -13.088 1.00 76.00 82 ARG A O 1
ATOM 666 N N . GLY A 1 83 ? -3.866 -16.821 -14.141 1.00 65.25 83 GLY A N 1
ATOM 667 C CA . GLY A 1 83 ? -2.752 -17.461 -13.435 1.00 65.25 83 GLY A CA 1
ATOM 668 C C . GLY A 1 83 ? -2.234 -18.749 -14.080 1.00 65.25 83 GLY A C 1
ATOM 669 O O . GLY A 1 83 ? -1.280 -19.332 -13.572 1.00 65.25 83 GLY A O 1
ATOM 670 N N . SER A 1 84 ? -2.807 -19.181 -15.207 1.00 59.03 84 SER A N 1
ATOM 671 C CA . SER A 1 84 ? -2.359 -20.358 -15.967 1.00 59.03 84 SER A CA 1
ATOM 672 C C . SER A 1 84 ? -1.275 -19.962 -16.981 1.00 59.03 84 SER A C 1
ATOM 674 O O . SER A 1 84 ? -1.476 -20.073 -18.187 1.00 59.03 84 SER A O 1
ATOM 676 N N . SER A 1 85 ? -0.152 -19.406 -16.519 1.00 48.59 85 SER A N 1
ATOM 677 C CA . SER A 1 85 ? 0.940 -18.999 -17.418 1.00 48.59 85 SER A CA 1
ATOM 678 C C . SER A 1 85 ? 1.845 -20.186 -17.776 1.00 48.59 85 SER A C 1
ATOM 680 O O . SER A 1 85 ? 2.301 -20.913 -16.895 1.00 48.59 85 SER A O 1
ATOM 682 N N . LEU A 1 86 ? 2.148 -20.341 -19.071 1.00 51.16 86 LEU A N 1
ATOM 683 C CA . LEU A 1 86 ? 3.024 -21.380 -19.639 1.00 51.16 86 LEU A CA 1
ATOM 684 C C . LEU A 1 86 ? 4.526 -21.148 -19.381 1.00 51.16 86 LEU A C 1
ATOM 686 O O . LEU A 1 86 ? 5.354 -21.962 -19.779 1.00 51.16 86 LEU A O 1
ATOM 690 N N . LEU A 1 87 ? 4.912 -20.052 -18.722 1.00 48.03 87 LEU A N 1
ATOM 691 C CA . LEU A 1 87 ? 6.323 -19.732 -18.468 1.00 48.03 87 LEU A CA 1
ATOM 692 C C . LEU A 1 87 ? 6.950 -20.529 -17.311 1.00 48.03 87 LEU A C 1
ATOM 694 O O . LEU A 1 87 ? 8.137 -20.356 -17.041 1.00 48.03 87 LEU A O 1
ATOM 698 N N . ASN A 1 88 ? 6.186 -21.405 -16.646 1.00 43.56 88 ASN A N 1
ATOM 699 C CA . ASN A 1 88 ? 6.637 -22.119 -15.450 1.00 43.56 88 ASN A CA 1
ATOM 700 C C . ASN A 1 88 ? 6.824 -23.640 -15.612 1.00 43.56 88 ASN A C 1
ATOM 702 O O . ASN A 1 88 ? 6.939 -24.336 -14.606 1.00 43.56 88 ASN A O 1
ATOM 706 N N . GLU A 1 89 ? 6.892 -24.181 -16.832 1.00 39.34 89 GLU A N 1
ATOM 707 C CA . GLU A 1 89 ? 7.057 -25.629 -17.020 1.00 39.34 89 GLU A CA 1
ATOM 708 C C . GLU A 1 89 ? 8.353 -26.001 -17.757 1.00 39.34 89 GLU A C 1
ATOM 710 O O . GLU A 1 89 ? 8.526 -25.786 -18.955 1.00 39.34 89 GLU A O 1
ATOM 715 N N . TYR A 1 90 ? 9.265 -26.643 -17.021 1.00 37.38 90 TYR A N 1
ATOM 716 C CA . TYR A 1 90 ? 10.128 -27.677 -17.590 1.00 37.38 90 TYR A CA 1
ATOM 717 C C . TYR A 1 90 ? 9.221 -28.869 -18.001 1.00 37.38 90 TYR A C 1
ATOM 719 O O . TYR A 1 90 ? 8.857 -29.684 -17.161 1.00 37.38 90 TYR A O 1
ATOM 727 N N . GLU A 1 91 ? 8.831 -28.858 -19.282 1.00 38.06 91 GLU A N 1
ATOM 728 C CA . GLU A 1 91 ? 8.247 -29.849 -20.234 1.00 38.06 91 GLU A CA 1
ATOM 729 C C . GLU A 1 91 ? 8.267 -31.383 -19.911 1.00 38.06 91 GLU A C 1
ATOM 731 O O . GLU A 1 91 ? 9.140 -31.801 -19.144 1.00 38.06 91 GLU A O 1
ATOM 736 N N . PRO A 1 92 ? 7.463 -32.280 -20.585 1.00 41.84 92 PRO A N 1
ATOM 737 C CA . PRO A 1 92 ? 6.807 -32.087 -21.904 1.00 41.84 92 PRO A CA 1
ATOM 738 C C . PRO A 1 92 ? 5.384 -32.668 -22.213 1.00 41.84 92 PRO A C 1
ATOM 740 O O . PRO A 1 92 ? 5.060 -33.796 -21.843 1.00 41.84 92 PRO A O 1
ATOM 743 N N . ASN A 1 93 ? 4.694 -31.970 -23.146 1.00 33.53 93 ASN A N 1
ATOM 744 C CA . ASN A 1 93 ? 3.859 -32.443 -24.294 1.00 33.53 93 ASN A CA 1
ATOM 745 C C . ASN A 1 93 ? 2.464 -33.126 -24.118 1.00 33.53 93 ASN A C 1
ATOM 747 O O . ASN A 1 93 ? 2.211 -33.806 -23.131 1.00 33.53 93 ASN A O 1
ATOM 751 N N . PRO A 1 94 ? 1.626 -33.215 -25.192 1.00 42.38 94 PRO A N 1
ATOM 752 C CA . PRO A 1 94 ? 1.261 -32.211 -26.208 1.00 42.38 94 PRO A CA 1
ATOM 753 C C . PRO A 1 94 ? -0.239 -32.305 -26.599 1.00 42.38 94 PRO A C 1
ATOM 755 O O . PRO A 1 94 ? -0.663 -33.317 -27.153 1.00 42.38 94 PRO A O 1
ATOM 758 N N . SER A 1 95 ? -1.071 -31.278 -26.406 1.00 35.19 95 SER A N 1
ATOM 759 C CA . SER A 1 95 ? -2.245 -31.036 -27.277 1.00 35.19 95 SER A CA 1
ATOM 760 C C . SER A 1 95 ? -3.077 -29.840 -26.828 1.00 35.19 95 SER A C 1
ATOM 762 O O . SER A 1 95 ? -3.450 -29.710 -25.669 1.00 35.19 95 SER A O 1
ATOM 764 N N . THR A 1 96 ? -3.505 -29.080 -27.837 1.00 33.56 96 THR A N 1
ATOM 765 C CA . THR A 1 96 ? -4.640 -28.143 -27.830 1.00 33.56 96 THR A CA 1
ATOM 766 C C . THR A 1 96 ? -4.292 -26.673 -27.574 1.00 33.56 96 THR A C 1
ATOM 768 O O . THR A 1 96 ? -4.508 -26.118 -26.508 1.00 33.56 96 THR A O 1
ATOM 771 N N . SER A 1 97 ? -3.784 -26.037 -28.635 1.00 43.94 97 SER A N 1
ATOM 772 C CA . SER A 1 97 ? -4.470 -24.933 -29.330 1.00 43.94 97 SER A CA 1
ATOM 773 C C . SER A 1 97 ? -5.427 -24.079 -28.485 1.00 43.94 97 SER A C 1
ATOM 775 O O . SER A 1 97 ? -6.510 -24.546 -28.141 1.00 43.94 97 SER A O 1
ATOM 777 N N . CYS A 1 98 ? -5.126 -22.785 -28.342 1.00 27.23 98 CYS A N 1
ATOM 778 C CA . CYS A 1 98 ? -5.951 -21.778 -29.016 1.00 27.23 98 CYS A CA 1
ATOM 779 C C . CYS A 1 98 ? -5.263 -20.406 -29.052 1.00 27.23 98 CYS A C 1
ATOM 781 O O . CYS A 1 98 ? -5.329 -19.616 -28.115 1.00 27.23 98 CYS A O 1
ATOM 783 N N . CYS A 1 99 ? -4.669 -20.090 -30.196 1.00 31.05 99 CYS A N 1
ATOM 784 C CA . CYS A 1 99 ? -4.644 -18.728 -30.698 1.00 31.05 99 CYS A CA 1
ATOM 785 C C . CYS A 1 99 ? -6.074 -18.368 -31.133 1.00 31.05 99 CYS A C 1
ATOM 787 O O . CYS A 1 99 ? -6.603 -18.939 -32.086 1.00 31.05 99 CYS A O 1
ATOM 789 N N . ARG A 1 100 ? -6.703 -17.410 -30.446 1.00 28.53 100 ARG A N 1
ATOM 790 C CA . ARG A 1 100 ? -7.842 -16.662 -30.988 1.00 28.53 100 ARG A CA 1
ATOM 791 C C . ARG A 1 100 ? -7.416 -15.219 -31.182 1.00 28.53 100 ARG A C 1
ATOM 793 O O . ARG A 1 100 ? -7.604 -14.368 -30.323 1.00 28.53 100 ARG A O 1
ATOM 800 N N . SER A 1 101 ? -6.828 -14.982 -32.347 1.00 35.06 101 SER A N 1
ATOM 801 C CA . SER A 1 101 ? -6.802 -13.673 -32.978 1.00 35.06 101 SER A CA 1
ATOM 802 C C . SER A 1 101 ? -8.246 -13.194 -33.106 1.00 35.06 101 SER A C 1
ATOM 804 O O . SER A 1 101 ? -9.037 -13.806 -33.823 1.00 35.06 101 SER A O 1
ATOM 806 N N . THR A 1 102 ? -8.616 -12.119 -32.420 1.00 33.56 102 THR A N 1
ATOM 807 C CA . THR A 1 102 ? -9.819 -11.356 -32.770 1.00 33.56 102 THR A CA 1
ATOM 808 C C . THR A 1 102 ? -9.465 -10.398 -33.901 1.00 33.56 102 THR A C 1
ATOM 810 O O . THR A 1 102 ? -9.465 -9.185 -33.726 1.00 33.56 102 THR A O 1
ATOM 813 N N . ASP A 1 103 ? -9.131 -10.978 -35.053 1.00 34.62 103 ASP A N 1
ATOM 814 C CA . ASP A 1 103 ? -9.228 -10.319 -36.350 1.00 34.62 103 ASP A CA 1
ATOM 815 C C . ASP A 1 103 ? -10.611 -10.654 -36.904 1.00 34.62 103 ASP A C 1
ATOM 817 O O . ASP A 1 103 ? -10.823 -11.700 -37.516 1.00 34.62 103 ASP A O 1
ATOM 821 N N . SER A 1 104 ? -11.579 -9.781 -36.650 1.00 33.41 104 SER A N 1
ATOM 822 C CA . SER A 1 104 ? -12.803 -9.736 -37.445 1.00 33.41 104 SER A CA 1
ATOM 823 C C . SER A 1 104 ? -13.537 -8.431 -37.189 1.00 33.41 104 SER A C 1
ATOM 825 O O . SER A 1 104 ? -14.458 -8.419 -36.385 1.00 33.41 104 SER A O 1
ATOM 827 N N . LEU A 1 105 ? -13.139 -7.362 -37.878 1.00 30.64 105 LEU A N 1
ATOM 828 C CA . LEU A 1 105 ? -14.064 -6.423 -38.524 1.00 30.64 105 LEU A CA 1
ATOM 829 C C . LEU A 1 105 ? -13.315 -5.719 -39.668 1.00 30.64 105 LEU A C 1
ATOM 831 O O . LEU A 1 105 ? -12.795 -4.617 -39.528 1.00 30.64 105 LEU A O 1
ATOM 835 N N . ILE A 1 106 ? -13.258 -6.398 -40.816 1.00 32.44 106 ILE A N 1
ATOM 836 C CA . ILE A 1 106 ? -13.044 -5.751 -42.111 1.00 32.44 106 ILE A CA 1
ATOM 837 C C . ILE A 1 106 ? -14.339 -5.001 -42.427 1.00 32.44 106 ILE A C 1
ATOM 839 O O . ILE A 1 106 ? -15.404 -5.608 -42.517 1.00 32.44 106 ILE A O 1
ATOM 843 N N . THR A 1 107 ? -14.263 -3.690 -42.616 1.00 27.73 107 THR A N 1
ATOM 844 C CA . THR A 1 107 ? -15.154 -3.003 -43.554 1.00 27.73 107 THR A CA 1
ATOM 845 C C . THR A 1 107 ? -14.251 -2.230 -44.499 1.00 27.73 107 THR A C 1
ATOM 847 O O . THR A 1 107 ? -13.438 -1.413 -44.075 1.00 27.73 107 THR A O 1
ATOM 850 N N . GLU A 1 108 ? -14.314 -2.617 -45.766 1.00 31.83 108 GLU A N 1
ATOM 851 C CA . GLU A 1 108 ? -13.600 -2.002 -46.875 1.00 31.83 108 GLU A CA 1
ATOM 852 C C . GLU A 1 108 ? -13.975 -0.519 -46.980 1.00 31.83 108 GLU A C 1
ATOM 854 O O . GLU A 1 108 ? -15.161 -0.214 -46.965 1.00 31.83 108 GLU A O 1
ATOM 859 N N . GLU A 1 109 ? -13.005 0.382 -47.180 1.00 29.28 109 GLU A N 1
ATOM 860 C CA . GLU A 1 109 ? -13.149 1.409 -48.220 1.00 29.28 109 GLU A CA 1
ATOM 861 C C . GLU A 1 109 ? -11.822 2.090 -48.622 1.00 29.28 109 GLU A C 1
ATOM 863 O O . GLU A 1 109 ? -11.087 2.661 -47.823 1.00 29.28 109 GLU A O 1
ATOM 868 N N . LYS A 1 110 ? -11.550 1.938 -49.924 1.00 25.62 110 LYS A N 1
ATOM 869 C CA . LYS A 1 110 ? -10.715 2.673 -50.890 1.00 25.62 110 LYS A CA 1
ATOM 870 C C . LYS A 1 110 ? -9.641 3.677 -50.433 1.00 25.62 110 LYS A C 1
ATOM 872 O O . LYS A 1 110 ? -9.901 4.762 -49.931 1.00 25.62 110 LYS A O 1
ATOM 877 N N . ILE A 1 111 ? -8.435 3.375 -50.916 1.00 31.64 111 ILE A N 1
ATOM 878 C CA . ILE A 1 111 ? -7.317 4.290 -51.171 1.00 31.64 111 ILE A CA 1
ATOM 879 C C . ILE A 1 111 ? -7.724 5.362 -52.200 1.00 31.64 111 ILE A C 1
ATOM 881 O O . ILE A 1 111 ? -8.106 5.021 -53.322 1.00 31.64 111 ILE A O 1
ATOM 885 N N . GLN A 1 112 ? -7.523 6.640 -51.870 1.00 26.42 112 GLN A N 1
ATOM 886 C CA . GLN A 1 112 ? -7.293 7.694 -52.862 1.00 26.42 112 GLN A CA 1
ATOM 887 C C . GLN A 1 112 ? -6.328 8.751 -52.293 1.00 26.42 112 GLN A C 1
ATOM 889 O O . GLN A 1 112 ? -6.508 9.229 -51.177 1.00 26.42 112 GLN A O 1
ATOM 894 N N . ASN A 1 113 ? -5.261 9.031 -53.046 1.00 29.98 113 ASN A N 1
ATOM 895 C CA . ASN A 1 113 ? -4.138 9.902 -52.684 1.00 29.98 113 ASN A CA 1
ATOM 896 C C . ASN A 1 113 ? -4.414 11.403 -52.947 1.00 29.98 113 ASN A C 1
ATOM 898 O O . ASN A 1 113 ? -5.176 11.727 -53.857 1.00 29.98 113 ASN A O 1
ATOM 902 N N . ASP A 1 114 ? -3.644 12.239 -52.221 1.00 26.38 114 ASP A N 1
ATOM 903 C CA . ASP A 1 114 ? -3.254 13.663 -52.423 1.00 26.38 114 ASP A CA 1
ATOM 904 C C . ASP A 1 114 ? -4.175 14.798 -51.899 1.00 26.38 114 ASP A C 1
ATOM 906 O O . ASP A 1 114 ? -5.393 14.635 -51.878 1.00 26.38 114 ASP A O 1
ATOM 910 N N . PRO A 1 115 ? -3.666 16.040 -51.648 1.00 31.25 115 PRO A N 1
ATOM 911 C CA . PRO A 1 115 ? -2.451 16.512 -50.939 1.00 31.25 115 PRO A CA 1
ATOM 912 C C . PRO A 1 115 ? -2.814 17.602 -49.854 1.00 31.25 115 PRO A C 1
ATOM 914 O O . PRO A 1 115 ? -3.995 17.761 -49.542 1.00 31.25 115 PRO A O 1
ATOM 917 N N . PRO A 1 116 ? -1.876 18.340 -49.196 1.00 38.97 116 PRO A N 1
ATOM 918 C CA . PRO A 1 116 ? -2.139 18.965 -47.891 1.00 38.97 116 PRO A CA 1
ATOM 919 C C . PRO A 1 116 ? -2.680 20.412 -47.918 1.00 38.97 116 PRO A C 1
ATOM 921 O O . PRO A 1 116 ? -2.398 21.194 -48.820 1.00 38.97 116 PRO A O 1
ATOM 924 N N . ALA A 1 117 ? -3.325 20.759 -46.794 1.00 35.06 117 ALA A N 1
ATOM 925 C CA . ALA A 1 117 ? -3.584 22.088 -46.218 1.00 35.06 117 ALA A CA 1
ATOM 926 C C . ALA A 1 117 ? -4.622 23.019 -46.882 1.00 35.06 117 ALA A C 1
ATOM 928 O O . ALA A 1 117 ? -4.379 23.615 -47.925 1.00 35.06 117 ALA A O 1
ATOM 929 N N . SER A 1 118 ? -5.708 23.305 -46.147 1.00 28.12 118 SER A N 1
ATOM 930 C CA . SER A 1 118 ? -6.177 24.672 -45.843 1.00 28.12 118 SER A CA 1
ATOM 931 C C . SER A 1 118 ? -7.310 24.663 -44.811 1.00 28.12 118 SER A C 1
ATOM 933 O O . SER A 1 118 ? -8.181 23.800 -44.809 1.00 28.12 118 SER A O 1
ATOM 935 N N . GLN A 1 119 ? -7.251 25.634 -43.904 1.00 40.47 119 GLN A N 1
ATOM 936 C CA . GLN A 1 119 ? -8.193 25.876 -42.817 1.00 40.47 119 GLN A CA 1
ATOM 937 C C . GLN A 1 119 ? -9.526 26.395 -43.364 1.00 40.47 119 GLN A C 1
ATOM 939 O O . GLN A 1 119 ? -9.529 27.415 -44.046 1.00 40.47 119 GLN A O 1
ATOM 944 N N . THR A 1 120 ? -10.655 25.790 -42.982 1.00 24.77 120 THR A N 1
ATOM 945 C CA . THR A 1 120 ? -11.923 26.533 -42.917 1.00 24.77 120 THR A CA 1
ATOM 946 C C . THR A 1 120 ? -12.860 25.941 -41.869 1.00 24.77 120 THR A C 1
ATOM 948 O O . THR A 1 120 ? -12.988 24.730 -41.735 1.00 24.77 120 THR A O 1
ATOM 951 N N . HIS A 1 121 ? -13.478 26.837 -41.103 1.00 36.62 121 HIS A N 1
ATOM 952 C CA . HIS A 1 121 ? -14.450 26.583 -40.047 1.00 36.62 121 HIS A CA 1
ATOM 953 C C . HIS A 1 121 ? -15.647 25.746 -40.522 1.00 36.62 121 HIS A C 1
ATOM 955 O O . HIS A 1 121 ? -16.228 26.033 -41.564 1.00 36.62 121 HIS A O 1
ATOM 961 N N . THR A 1 122 ? -16.080 24.774 -39.719 1.00 28.48 122 THR A N 1
ATOM 962 C CA . THR A 1 122 ? -17.441 24.217 -39.784 1.00 28.48 122 THR A CA 1
ATOM 963 C C . THR A 1 122 ? -17.921 23.948 -38.356 1.00 28.48 122 THR A C 1
ATOM 965 O O . THR A 1 122 ? -17.146 23.486 -37.517 1.00 28.48 122 THR A O 1
ATOM 968 N N . GLU A 1 123 ? -19.154 24.361 -38.057 1.00 31.09 123 GLU A N 1
ATOM 969 C CA . GLU A 1 123 ? -19.830 24.178 -36.767 1.00 31.09 123 GLU A CA 1
ATOM 970 C C . GLU A 1 123 ? -19.941 22.693 -36.377 1.00 31.09 123 GLU A C 1
ATOM 972 O O . GLU A 1 123 ? -20.004 21.836 -37.257 1.00 31.09 123 GLU A O 1
ATOM 977 N N . PRO A 1 124 ? -19.973 22.364 -35.072 1.00 32.31 124 PRO A N 1
ATOM 978 C CA . PRO A 1 124 ? -20.065 20.979 -34.635 1.00 32.31 124 PRO A CA 1
ATOM 979 C C . PRO A 1 124 ? -21.493 20.450 -34.822 1.00 32.31 124 PRO A C 1
ATOM 981 O O . PRO A 1 124 ? -22.402 20.811 -34.071 1.00 32.31 124 PRO A O 1
ATOM 984 N N . GLU A 1 125 ? -21.679 19.558 -35.797 1.00 29.67 125 GLU A N 1
ATOM 985 C CA . GLU A 1 125 ? -22.851 18.686 -35.853 1.00 29.67 125 GLU A CA 1
ATOM 986 C C . GLU A 1 125 ? -22.891 17.784 -34.609 1.00 29.67 125 GLU A C 1
ATOM 988 O O . GLU A 1 125 ? -21.911 17.139 -34.223 1.00 29.67 125 GLU A O 1
ATOM 993 N N . GLN A 1 126 ? -24.049 17.766 -33.950 1.00 31.84 126 GLN A N 1
ATOM 994 C CA . GLN A 1 126 ? -24.337 16.906 -32.810 1.00 31.84 126 GLN A CA 1
ATOM 995 C C . GLN A 1 126 ? -24.572 15.473 -33.300 1.00 31.84 126 GLN A C 1
ATOM 997 O O . GLN A 1 126 ? -25.695 15.098 -33.630 1.00 31.84 126 GLN A O 1
ATOM 1002 N N . HIS A 1 127 ? -23.526 14.650 -33.311 1.00 31.92 127 HIS A N 1
ATOM 1003 C CA . HIS A 1 127 ? -23.705 13.202 -33.381 1.00 31.92 127 HIS A CA 1
ATOM 1004 C C . HIS A 1 127 ? -24.205 12.686 -32.020 1.00 31.92 127 HIS A C 1
ATOM 1006 O O . HIS A 1 127 ? -23.596 13.004 -30.992 1.00 31.92 127 HIS A O 1
ATOM 1012 N N . PRO A 1 128 ? -25.295 11.894 -31.966 1.00 33.09 128 PRO A N 1
ATOM 1013 C CA . PRO A 1 128 ? -25.689 11.221 -30.739 1.00 33.09 128 PRO A CA 1
ATOM 1014 C C . PRO A 1 128 ? -24.557 10.276 -30.343 1.00 33.09 128 PRO A C 1
ATOM 1016 O O . PRO A 1 128 ? -24.167 9.409 -31.121 1.00 33.09 128 PRO A O 1
ATOM 1019 N N . ALA A 1 129 ? -24.007 10.459 -29.144 1.00 36.06 129 ALA A N 1
ATOM 1020 C CA . ALA A 1 129 ? -23.035 9.537 -28.583 1.00 36.06 129 ALA A CA 1
ATOM 1021 C C . ALA A 1 129 ? -23.730 8.193 -28.330 1.00 36.06 129 ALA A C 1
ATOM 1023 O O . ALA A 1 129 ? -24.343 7.986 -27.282 1.00 36.06 129 ALA A O 1
ATOM 1024 N N . GLU A 1 130 ? -23.664 7.287 -29.303 1.00 40.66 130 GLU A N 1
ATOM 1025 C CA . GLU A 1 130 ? -23.984 5.883 -29.099 1.00 40.66 130 GLU A CA 1
ATOM 1026 C C . GLU A 1 130 ? -23.018 5.348 -28.040 1.00 40.66 130 GLU A C 1
ATOM 1028 O O . GLU A 1 130 ? -21.843 5.083 -28.297 1.00 40.66 130 GLU A O 1
ATOM 1033 N N . GLN A 1 131 ? -23.503 5.243 -26.802 1.00 43.56 131 GLN A N 1
ATOM 1034 C CA . GLN A 1 131 ? -22.811 4.542 -25.730 1.00 43.56 131 GLN A CA 1
ATOM 1035 C C . GLN A 1 131 ? -22.811 3.053 -26.076 1.00 43.56 131 GLN A C 1
ATOM 1037 O O . GLN A 1 131 ? -23.643 2.282 -25.598 1.00 43.56 131 GLN A O 1
ATOM 1042 N N . GLN A 1 132 ? -21.865 2.643 -26.922 1.00 46.91 132 GLN A N 1
ATOM 1043 C CA . GLN A 1 132 ? -21.464 1.250 -27.023 1.00 46.91 132 GLN A CA 1
ATOM 1044 C C . GLN A 1 132 ? -20.979 0.840 -25.635 1.00 46.91 132 GLN A C 1
ATOM 1046 O O . GLN A 1 132 ? -19.870 1.163 -25.207 1.00 46.91 132 GLN A O 1
ATOM 1051 N N . THR A 1 133 ? -21.864 0.184 -24.890 1.00 45.38 133 THR A N 1
ATOM 1052 C CA . THR A 1 133 ? -21.522 -0.432 -23.615 1.00 45.38 133 THR A CA 1
ATOM 1053 C C . THR A 1 133 ? -20.632 -1.610 -23.965 1.00 45.38 133 THR A C 1
ATOM 1055 O O . THR A 1 133 ? -21.120 -2.691 -24.286 1.00 45.38 133 THR A O 1
ATOM 1058 N N . GLN A 1 134 ? -19.321 -1.374 -24.005 1.00 55.22 134 GLN A N 1
ATOM 1059 C CA . GLN A 1 134 ? -18.350 -2.444 -24.155 1.00 55.22 134 GLN A CA 1
ATOM 1060 C C . GLN A 1 134 ? -18.583 -3.411 -22.995 1.00 55.22 134 GLN A C 1
ATOM 1062 O O . GLN A 1 134 ? -18.417 -3.049 -21.828 1.00 55.22 134 GLN A O 1
ATOM 1067 N N . VAL A 1 135 ? -19.043 -4.620 -23.314 1.00 57.94 135 VAL A N 1
ATOM 1068 C CA . VAL A 1 135 ? -19.155 -5.704 -22.342 1.00 57.94 135 VAL A CA 1
ATOM 1069 C C . VAL A 1 135 ? -17.727 -6.113 -22.020 1.00 57.94 135 VAL A C 1
ATOM 1071 O O . VAL A 1 135 ? -17.104 -6.877 -22.749 1.00 57.94 135 VAL A O 1
ATOM 1074 N N . LEU A 1 136 ? -17.171 -5.505 -20.976 1.00 61.94 136 LEU A N 1
ATOM 1075 C CA . LEU A 1 136 ? -15.851 -5.854 -20.482 1.00 61.94 136 LEU A CA 1
ATOM 1076 C C . LEU A 1 136 ? -15.954 -7.245 -19.848 1.00 61.94 136 LEU A C 1
ATOM 1078 O O . LEU A 1 136 ? -16.665 -7.420 -18.857 1.00 61.94 136 LEU A O 1
ATOM 1082 N N . ASP A 1 137 ? -15.256 -8.227 -20.419 1.00 68.38 137 ASP A N 1
ATOM 1083 C CA . ASP A 1 137 ? -15.040 -9.531 -19.788 1.00 68.38 137 ASP A CA 1
ATOM 1084 C C . ASP A 1 137 ? -14.049 -9.351 -18.629 1.00 68.38 137 ASP A C 1
ATOM 1086 O O . ASP A 1 137 ? -12.834 -9.494 -18.765 1.00 68.38 137 ASP A O 1
ATOM 1090 N N . LEU A 1 138 ? -14.570 -8.876 -17.497 1.00 71.88 138 LEU A N 1
ATOM 1091 C CA . LEU A 1 138 ? -13.781 -8.599 -16.305 1.00 71.88 138 LEU A CA 1
ATOM 1092 C C . LEU A 1 138 ? -13.420 -9.904 -15.587 1.00 71.88 138 LEU A C 1
ATOM 1094 O O . LEU A 1 138 ? -14.193 -10.863 -15.539 1.00 71.88 138 LEU A O 1
ATOM 1098 N N . LEU A 1 139 ? -12.254 -9.913 -14.939 1.00 72.50 139 LEU A N 1
ATOM 1099 C CA . LEU A 1 139 ? -11.855 -11.005 -14.057 1.00 72.50 139 LEU A CA 1
ATOM 1100 C C . LEU A 1 139 ? -12.857 -11.125 -12.892 1.00 72.50 139 LEU A C 1
ATOM 1102 O O . LEU A 1 139 ? -12.835 -10.322 -11.961 1.00 72.50 139 LEU A O 1
ATOM 1106 N N . SER A 1 140 ? -13.735 -12.131 -12.940 1.00 73.12 140 SER A N 1
ATOM 1107 C CA . SER A 1 140 ? -14.585 -12.486 -11.797 1.00 73.12 140 SER A CA 1
ATOM 1108 C C . SER A 1 140 ? -13.721 -13.061 -10.680 1.00 73.12 140 SER A C 1
ATOM 1110 O O . SER A 1 140 ? -13.056 -14.079 -10.879 1.00 73.12 140 SER A O 1
ATOM 1112 N N . VAL A 1 141 ? -13.730 -12.406 -9.520 1.00 78.12 141 VAL A N 1
ATOM 1113 C CA . VAL A 1 141 ? -13.046 -12.869 -8.310 1.00 78.12 141 VAL A CA 1
ATOM 1114 C C . VAL A 1 141 ? -14.105 -13.277 -7.293 1.00 78.12 141 VAL A C 1
ATOM 1116 O O . VAL A 1 141 ? -14.744 -12.427 -6.669 1.00 78.12 141 VAL A O 1
ATOM 1119 N N . ASP A 1 142 ? -14.302 -14.583 -7.134 1.00 83.69 142 ASP A N 1
ATOM 1120 C CA . ASP A 1 142 ? -15.290 -15.112 -6.198 1.00 83.69 142 ASP A CA 1
ATOM 1121 C C . ASP A 1 142 ? -14.843 -14.906 -4.746 1.00 83.69 142 ASP A C 1
ATOM 1123 O O . ASP A 1 142 ? -13.664 -14.992 -4.403 1.00 83.69 142 ASP A O 1
ATOM 1127 N N . GLY A 1 143 ? -15.801 -14.605 -3.868 1.00 87.25 143 GLY A N 1
ATOM 1128 C CA . GLY A 1 143 ? -15.532 -14.387 -2.443 1.00 87.25 143 GLY A CA 1
ATOM 1129 C C . GLY A 1 143 ? -14.882 -13.040 -2.100 1.00 87.25 143 GLY A C 1
ATOM 1130 O O . GLY A 1 143 ? -14.643 -12.774 -0.922 1.00 87.25 143 GLY A O 1
ATOM 1131 N N . VAL A 1 144 ? -14.647 -12.162 -3.082 1.00 89.88 144 VAL A N 1
ATOM 1132 C CA . VAL A 1 144 ? -14.098 -10.818 -2.857 1.00 89.88 144 VAL A CA 1
ATOM 1133 C C . VAL A 1 144 ? -15.178 -9.758 -3.044 1.00 89.88 144 VAL A C 1
ATOM 1135 O O . VAL A 1 144 ? -15.861 -9.692 -4.061 1.00 89.88 144 VAL A O 1
ATOM 1138 N N . LYS A 1 145 ? -15.314 -8.878 -2.048 1.00 90.12 145 LYS A N 1
ATOM 1139 C CA . LYS A 1 145 ? -16.198 -7.712 -2.109 1.00 90.12 145 LYS A CA 1
ATOM 1140 C C . LYS A 1 145 ? -15.382 -6.438 -1.948 1.00 90.12 145 LYS A C 1
ATOM 1142 O O . LYS A 1 145 ? -14.894 -6.147 -0.860 1.00 90.12 145 LYS A O 1
ATOM 1147 N N . VAL A 1 146 ? -15.299 -5.648 -3.014 1.00 90.19 146 VAL A N 1
ATOM 1148 C CA . VAL A 1 146 ? -14.652 -4.330 -2.992 1.00 90.19 146 VAL A CA 1
ATOM 1149 C C . VAL A 1 146 ? -15.690 -3.266 -2.645 1.00 90.19 146 VAL A C 1
ATOM 1151 O O . VAL A 1 146 ? -16.792 -3.251 -3.187 1.00 90.19 146 VAL A O 1
ATOM 1154 N N . THR A 1 147 ? -15.365 -2.385 -1.701 1.00 91.00 147 THR A N 1
ATOM 1155 C CA . THR A 1 147 ? -16.213 -1.242 -1.336 1.00 91.00 147 THR A CA 1
ATOM 1156 C C . THR A 1 147 ? -15.366 0.019 -1.364 1.00 91.00 147 THR A C 1
ATOM 1158 O O . THR A 1 147 ? -14.442 0.155 -0.569 1.00 91.00 147 THR A O 1
ATOM 1161 N N . PHE A 1 148 ? -15.693 0.943 -2.266 1.00 91.88 148 PHE A N 1
ATOM 1162 C CA . PHE A 1 148 ? -15.039 2.245 -2.327 1.00 91.88 148 PHE A CA 1
ATOM 1163 C C . PHE A 1 148 ? -15.616 3.169 -1.257 1.00 91.88 148 PHE A C 1
ATOM 1165 O O . PHE A 1 148 ? -16.834 3.263 -1.086 1.00 91.88 148 PHE A O 1
ATOM 1172 N N . LEU A 1 149 ? -14.729 3.839 -0.531 1.00 89.06 149 LEU A N 1
ATOM 1173 C CA . LEU A 1 149 ? -15.073 4.830 0.479 1.00 89.06 149 LEU A CA 1
ATOM 1174 C C . LEU A 1 149 ? -14.575 6.200 0.029 1.00 89.06 149 LEU A C 1
ATOM 1176 O O . LEU A 1 149 ? -13.594 6.304 -0.706 1.00 89.06 149 LEU A O 1
ATOM 1180 N N . SER A 1 150 ? -15.257 7.253 0.469 1.00 87.56 150 SER A N 1
ATOM 1181 C CA . SER A 1 150 ? -14.777 8.613 0.249 1.00 87.56 150 SER A CA 1
ATOM 1182 C C . SER A 1 150 ? -13.525 8.883 1.102 1.00 87.56 150 SER A C 1
ATOM 1184 O O . SER A 1 150 ? -13.396 8.284 2.174 1.00 87.56 150 SER A O 1
ATOM 1186 N N . PRO A 1 151 ? -12.624 9.793 0.689 1.00 79.00 151 PRO A N 1
ATOM 1187 C CA . PRO A 1 151 ? -11.391 10.083 1.433 1.00 79.00 151 PRO A CA 1
ATOM 1188 C C . PRO A 1 151 ? -11.617 10.507 2.894 1.00 79.00 151 PRO A C 1
ATOM 1190 O O . PRO A 1 151 ? -10.818 10.209 3.768 1.00 79.00 151 PRO A O 1
ATOM 1193 N N . ASP A 1 152 ? -12.748 11.146 3.184 1.00 84.12 152 ASP A N 1
ATOM 1194 C CA . ASP A 1 152 ? -13.165 11.608 4.512 1.00 84.12 152 ASP A CA 1
ATOM 1195 C C . ASP A 1 152 ? -13.926 10.543 5.328 1.00 84.12 152 ASP A C 1
ATOM 1197 O O . ASP A 1 152 ? -14.532 10.844 6.358 1.00 84.12 152 ASP A O 1
ATOM 1201 N N . SER A 1 153 ? -13.960 9.291 4.861 1.00 89.44 153 SER A N 1
ATOM 1202 C CA . SER A 1 153 ? -14.713 8.228 5.528 1.00 89.44 153 SER A CA 1
ATOM 1203 C C . SER A 1 153 ? -14.062 7.742 6.818 1.00 89.44 153 SER A C 1
ATOM 1205 O O . SER A 1 153 ? -14.800 7.290 7.689 1.00 89.44 153 SER A O 1
ATOM 1207 N N . LEU A 1 154 ? -12.733 7.830 6.960 1.00 89.12 154 LEU A N 1
ATOM 1208 C CA . LEU A 1 154 ? -11.993 7.220 8.074 1.00 89.12 154 LEU A CA 1
ATOM 1209 C C . LEU A 1 154 ? -12.536 7.661 9.444 1.00 89.12 154 LEU A C 1
ATOM 1211 O O . LEU A 1 154 ? -12.903 6.812 10.253 1.00 89.12 154 LEU A O 1
ATOM 1215 N N . SER A 1 155 ? -12.744 8.967 9.636 1.00 89.19 155 SER A N 1
ATOM 1216 C CA . SER A 1 155 ? -13.310 9.550 10.866 1.00 89.19 155 SER A CA 1
ATOM 1217 C C . SER A 1 155 ? -14.786 9.199 11.109 1.00 89.19 155 SER A C 1
ATOM 1219 O O . SER A 1 155 ? -15.294 9.304 12.224 1.00 89.19 155 SER A O 1
ATOM 1221 N N . LYS A 1 156 ? -15.506 8.752 10.072 1.00 91.94 156 LYS A N 1
ATOM 1222 C CA . LYS A 1 156 ? -16.927 8.371 10.137 1.00 91.94 156 LYS A CA 1
ATOM 1223 C C . LYS A 1 156 ? -17.131 6.878 10.388 1.00 91.94 156 LYS A C 1
ATOM 1225 O O . LYS A 1 156 ? -18.255 6.472 10.700 1.00 91.94 156 LYS A O 1
ATOM 1230 N N . LEU A 1 157 ? -16.100 6.046 10.213 1.00 93.50 157 LEU A N 1
ATOM 1231 C CA . LEU A 1 157 ? -16.202 4.596 10.412 1.00 93.50 157 LEU A CA 1
ATOM 1232 C C . LEU A 1 157 ? -16.542 4.225 11.868 1.00 93.50 157 LEU A C 1
ATOM 1234 O O . LEU A 1 157 ? -17.480 3.437 12.037 1.00 93.50 157 LEU A O 1
ATOM 1238 N N . PRO A 1 158 ? -15.901 4.806 12.905 1.00 93.31 158 PRO A N 1
ATOM 1239 C CA . PRO A 1 158 ? -16.205 4.486 14.306 1.00 93.31 158 PRO A CA 1
ATOM 1240 C C . PRO A 1 158 ? -17.663 4.772 14.695 1.00 93.31 158 PRO A C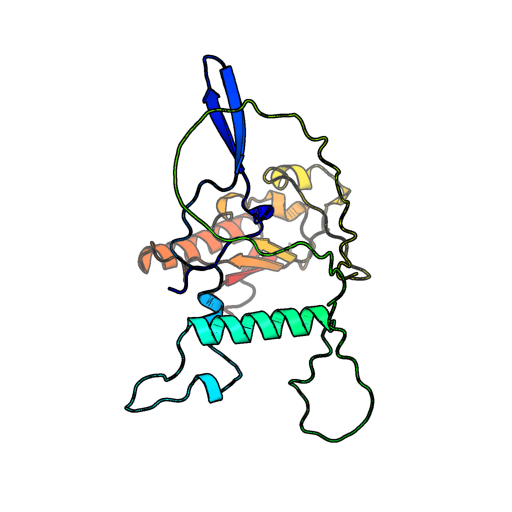 1
ATOM 1242 O O . PRO A 1 158 ? -18.276 4.029 15.460 1.00 93.31 158 PRO A O 1
ATOM 1245 N N . LEU A 1 159 ? -18.279 5.785 14.071 1.00 94.00 159 LEU A N 1
ATOM 1246 C CA . LEU A 1 159 ? -19.672 6.181 14.320 1.00 94.00 159 LEU A CA 1
ATOM 1247 C C . LEU A 1 159 ? -20.693 5.089 13.951 1.00 94.00 159 LEU A C 1
ATOM 1249 O O . LEU A 1 159 ? -21.852 5.141 14.368 1.00 94.00 159 LEU A O 1
ATOM 1253 N N . LYS A 1 160 ? -20.301 4.095 13.143 1.00 93.94 160 LYS A N 1
ATOM 1254 C CA . LYS A 1 160 ? -21.188 3.032 12.660 1.00 93.94 160 LYS A CA 1
ATOM 1255 C C . LYS A 1 160 ? -20.804 1.697 13.292 1.00 93.94 160 LYS A C 1
ATOM 1257 O O . LYS A 1 160 ? -19.815 1.077 12.914 1.00 93.94 160 LYS A O 1
ATOM 1262 N N . LYS A 1 161 ? -21.690 1.172 14.147 1.00 94.19 161 LYS A N 1
ATOM 1263 C CA . LYS A 1 161 ? -21.510 -0.103 14.876 1.00 94.19 161 LYS A CA 1
ATOM 1264 C C . LYS A 1 161 ? -21.070 -1.288 14.004 1.00 94.19 161 LYS A C 1
ATOM 1266 O O . LYS A 1 161 ? -20.332 -2.137 14.483 1.00 94.19 161 LYS A O 1
ATOM 1271 N N . LYS A 1 162 ? -21.485 -1.335 12.732 1.00 94.69 162 LYS A N 1
ATOM 1272 C CA . LYS A 1 162 ? -21.113 -2.401 11.783 1.00 94.69 162 LYS A CA 1
ATOM 1273 C C . LYS A 1 162 ? -19.610 -2.498 11.481 1.00 94.69 162 LYS A C 1
ATOM 1275 O O . LYS A 1 162 ? -19.181 -3.528 10.981 1.00 94.69 162 LYS A O 1
ATOM 1280 N N . TYR A 1 163 ? -18.838 -1.440 11.733 1.00 94.88 163 TYR A N 1
ATOM 1281 C CA . TYR A 1 163 ? -17.388 -1.424 11.512 1.00 94.88 163 TYR A CA 1
ATOM 1282 C C . TYR A 1 163 ? -16.586 -1.705 12.783 1.00 94.88 163 TYR A C 1
ATOM 1284 O O . TYR A 1 163 ? -15.366 -1.797 12.714 1.00 94.88 163 TYR A O 1
ATOM 1292 N N . ARG A 1 164 ? -17.245 -1.852 13.938 1.00 94.50 164 ARG A N 1
ATOM 1293 C CA . ARG A 1 164 ? -16.565 -2.098 15.209 1.00 94.50 164 ARG A CA 1
ATOM 1294 C C . ARG A 1 164 ? -15.828 -3.436 15.159 1.00 94.50 164 ARG A C 1
ATOM 1296 O O . ARG A 1 164 ? -16.446 -4.458 14.875 1.00 94.50 164 ARG A O 1
ATOM 1303 N N . ASN A 1 165 ? -14.535 -3.422 15.478 1.00 94.50 165 ASN A N 1
ATOM 1304 C CA . ASN A 1 165 ? -13.652 -4.591 15.420 1.00 94.50 165 ASN A CA 1
ATOM 1305 C C . ASN A 1 165 ? -13.689 -5.370 14.083 1.00 94.50 165 ASN A C 1
ATOM 1307 O O . ASN A 1 165 ? -13.505 -6.587 14.080 1.00 94.50 165 ASN A O 1
ATOM 1311 N N . LEU A 1 166 ? -13.958 -4.700 12.956 1.00 95.19 166 LEU A N 1
ATOM 1312 C CA . LEU A 1 166 ? -14.130 -5.361 11.659 1.00 95.19 166 LEU A CA 1
ATOM 1313 C C . LEU A 1 166 ? -12.801 -5.585 10.927 1.00 95.19 166 LEU A C 1
ATOM 1315 O O . LEU A 1 166 ? -12.608 -6.623 10.294 1.00 95.19 166 LEU A O 1
ATOM 1319 N N . PHE A 1 167 ? -11.898 -4.606 10.966 1.00 95.69 167 PHE A N 1
ATOM 1320 C CA . PHE A 1 167 ? -10.710 -4.609 10.114 1.00 95.69 167 PHE A CA 1
ATOM 1321 C C . PHE A 1 167 ? -9.566 -5.394 10.762 1.00 95.69 167 PHE A C 1
ATOM 1323 O O . PHE A 1 167 ? -9.047 -4.992 11.802 1.00 95.69 167 PHE A O 1
ATOM 1330 N N . LYS A 1 168 ? -9.163 -6.504 10.133 1.00 95.62 168 LYS A N 1
ATOM 1331 C CA . LYS A 1 168 ? -7.994 -7.313 10.533 1.00 95.62 168 LYS A CA 1
ATOM 1332 C C . LYS A 1 168 ? -6.669 -6.752 10.026 1.00 95.62 168 LYS A C 1
ATOM 1334 O O . LYS A 1 168 ? -5.622 -7.004 10.609 1.00 95.62 168 LYS A O 1
ATOM 1339 N N . THR A 1 169 ? -6.706 -6.004 8.933 1.00 95.00 169 THR A N 1
ATOM 1340 C CA . THR A 1 169 ? -5.517 -5.393 8.350 1.00 95.00 169 THR A CA 1
ATOM 1341 C C . THR A 1 169 ? -5.880 -4.011 7.849 1.00 95.00 169 THR A C 1
ATOM 1343 O O . THR A 1 169 ? -6.915 -3.834 7.205 1.00 95.00 169 THR A O 1
ATOM 1346 N N . ILE A 1 170 ? -5.034 -3.040 8.163 1.00 94.06 170 ILE A N 1
ATOM 1347 C CA . ILE A 1 170 ? -5.123 -1.674 7.665 1.00 94.06 170 ILE A CA 1
ATOM 1348 C C . ILE A 1 170 ? -3.806 -1.362 6.981 1.00 94.06 170 ILE A C 1
ATOM 1350 O O . ILE A 1 170 ? -2.747 -1.546 7.571 1.00 94.06 170 ILE A O 1
ATOM 1354 N N . TYR A 1 171 ? -3.889 -0.897 5.743 1.00 94.81 171 TYR A N 1
ATOM 1355 C CA . TYR A 1 171 ? -2.749 -0.384 5.003 1.00 94.81 171 TYR A CA 1
ATOM 1356 C C . TYR A 1 171 ? -2.888 1.133 4.873 1.00 94.81 171 TYR A C 1
ATOM 1358 O O . TYR A 1 171 ? -3.959 1.627 4.515 1.00 94.81 171 TYR A O 1
ATOM 1366 N N . CYS A 1 172 ? -1.817 1.863 5.162 1.00 92.94 172 CYS A N 1
ATOM 1367 C CA . CYS A 1 172 ? -1.759 3.313 5.064 1.00 92.94 172 CYS A CA 1
ATOM 1368 C C . CYS A 1 172 ? -0.555 3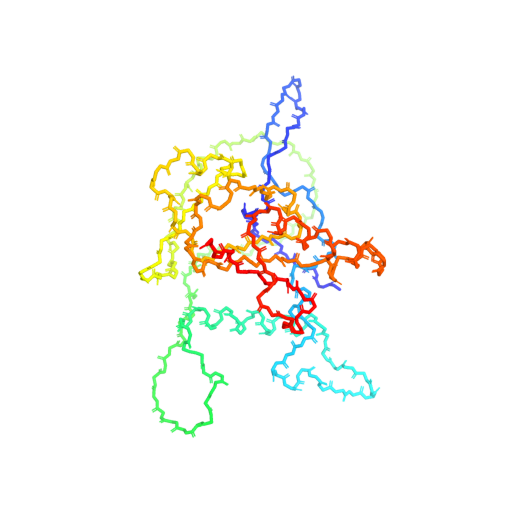.722 4.211 1.00 92.94 172 CYS A C 1
ATOM 1370 O O . CYS A 1 172 ? 0.571 3.308 4.482 1.00 92.94 172 CYS A O 1
ATOM 1372 N N . SER A 1 173 ? -0.796 4.543 3.187 1.00 91.81 173 SER A N 1
ATOM 1373 C CA . SER A 1 173 ? 0.284 5.145 2.400 1.00 91.81 173 SER A CA 1
ATOM 1374 C C . SER A 1 173 ? 1.021 6.200 3.225 1.00 91.81 173 SER A C 1
ATOM 1376 O O . SER A 1 173 ? 0.400 6.883 4.045 1.00 91.81 173 SER A O 1
ATOM 1378 N N . ALA A 1 174 ? 2.307 6.408 2.932 1.00 91.62 174 ALA A N 1
ATOM 1379 C CA . ALA A 1 174 ? 3.143 7.425 3.571 1.00 91.62 174 ALA A CA 1
ATOM 1380 C C . ALA A 1 174 ? 2.483 8.816 3.521 1.00 91.62 174 ALA A C 1
ATOM 1382 O O . ALA A 1 174 ? 2.532 9.588 4.478 1.00 91.62 174 ALA A O 1
ATOM 1383 N N . SER A 1 175 ? 1.778 9.106 2.423 1.00 89.38 175 SER A N 1
ATOM 1384 C CA . SER A 1 175 ? 1.071 10.372 2.212 1.00 89.38 175 SER A CA 1
ATOM 1385 C C . SER A 1 175 ? -0.117 10.602 3.161 1.00 89.38 175 SER A C 1
ATOM 1387 O O . SER A 1 175 ? -0.486 11.751 3.398 1.00 89.38 175 SER A O 1
ATOM 1389 N N . MET A 1 176 ? -0.708 9.546 3.730 1.00 90.62 176 MET A N 1
ATOM 1390 C CA . MET A 1 176 ? -1.969 9.603 4.488 1.00 90.62 176 MET A CA 1
ATOM 1391 C C . MET A 1 176 ? -1.816 9.281 5.980 1.00 90.62 176 MET A C 1
ATOM 1393 O O . MET A 1 176 ? -2.806 9.289 6.708 1.00 90.62 176 MET A O 1
ATOM 1397 N N . VAL A 1 177 ? -0.590 9.061 6.463 1.00 91.12 177 VAL A N 1
ATOM 1398 C CA . VAL A 1 177 ? -0.301 8.726 7.873 1.00 91.12 177 VAL A CA 1
ATOM 1399 C C . VAL A 1 177 ? -0.888 9.733 8.862 1.00 91.12 177 VAL A C 1
ATOM 1401 O O . VAL A 1 177 ? -1.366 9.354 9.924 1.00 91.12 177 VAL A O 1
ATOM 1404 N N . HIS A 1 178 ? -0.908 11.014 8.497 1.00 89.94 178 HIS A N 1
ATOM 1405 C CA . HIS A 1 178 ? -1.442 12.098 9.324 1.00 89.94 178 HIS A CA 1
ATOM 1406 C C . HIS A 1 178 ? -2.956 12.000 9.599 1.00 89.94 178 HIS A C 1
ATOM 1408 O O . HIS A 1 178 ? -3.467 12.748 10.426 1.00 89.94 178 HIS A O 1
ATOM 1414 N N . GLN A 1 179 ? -3.686 11.130 8.892 1.00 89.44 179 GLN A N 1
ATOM 1415 C CA . GLN A 1 179 ? -5.117 10.897 9.115 1.00 89.44 179 GLN A CA 1
ATOM 1416 C C . GLN A 1 179 ? -5.392 9.826 10.176 1.00 89.44 179 GLN A C 1
ATOM 1418 O O . GLN A 1 179 ? -6.549 9.621 10.542 1.00 89.44 179 GLN A O 1
ATOM 1423 N N . LEU A 1 180 ? -4.362 9.106 10.629 1.00 91.50 180 LEU A N 1
ATOM 1424 C CA . LEU A 1 180 ? -4.506 8.089 11.662 1.00 91.50 180 LEU A CA 1
ATOM 1425 C C . LEU A 1 180 ? -4.671 8.759 13.028 1.00 91.50 180 LEU A C 1
ATOM 1427 O O . LEU A 1 180 ? -3.934 9.679 13.377 1.00 91.50 180 LEU A O 1
ATOM 1431 N N . ASP A 1 181 ? -5.637 8.275 13.798 1.00 90.19 181 ASP A N 1
ATOM 1432 C CA . ASP A 1 181 ? -5.911 8.739 15.151 1.00 90.19 181 ASP A CA 1
ATOM 1433 C C . ASP A 1 181 ? -6.324 7.567 16.061 1.00 90.19 181 ASP A C 1
ATOM 1435 O O . ASP A 1 181 ? -6.460 6.411 15.641 1.00 90.19 181 ASP A O 1
ATOM 1439 N N . SER A 1 182 ? -6.566 7.862 17.337 1.00 89.44 182 SER A N 1
ATOM 1440 C CA . SER A 1 182 ? -6.974 6.862 18.328 1.00 89.44 182 SER A CA 1
ATOM 1441 C C . SER A 1 182 ? -8.340 6.219 18.046 1.00 89.44 182 SER A C 1
ATOM 1443 O O . SER A 1 182 ? -8.605 5.118 18.542 1.00 89.44 182 SER A O 1
ATOM 1445 N N . SER A 1 183 ? -9.188 6.832 17.208 1.00 89.25 183 SER A N 1
ATOM 1446 C CA . SER A 1 183 ? -10.492 6.277 16.820 1.00 89.25 183 SER A CA 1
ATOM 1447 C C . SER A 1 183 ? -10.352 5.027 15.943 1.00 89.25 183 SER A C 1
ATOM 1449 O O . SER A 1 183 ? -11.229 4.155 15.942 1.00 89.25 183 SER A O 1
ATOM 1451 N N . LEU A 1 184 ? -9.195 4.860 15.289 1.00 90.81 184 LEU A N 1
ATOM 1452 C CA . LEU A 1 184 ? -8.826 3.663 14.530 1.00 90.81 184 LEU A CA 1
ATOM 1453 C C . LEU A 1 184 ? -8.933 2.385 15.376 1.00 90.81 184 LEU A C 1
ATOM 1455 O O . LEU A 1 184 ? -9.285 1.307 14.881 1.00 90.81 184 LEU A O 1
ATOM 1459 N N . ARG A 1 185 ? -8.691 2.501 16.686 1.00 90.06 185 ARG A N 1
ATOM 1460 C CA . ARG A 1 185 ? -8.791 1.386 17.629 1.00 90.06 185 ARG A CA 1
ATOM 1461 C C . ARG A 1 185 ? -10.208 0.819 17.731 1.00 90.06 185 ARG A C 1
ATOM 1463 O O . ARG A 1 185 ? -10.361 -0.353 18.063 1.00 90.06 185 ARG A O 1
ATOM 1470 N N . GLU A 1 186 ? -11.248 1.607 17.474 1.00 91.94 186 GLU A N 1
ATOM 1471 C CA . GLU A 1 186 ? -12.639 1.151 17.599 1.00 91.94 186 GLU A CA 1
ATOM 1472 C C . GLU A 1 186 ? -13.061 0.224 16.456 1.00 91.94 186 GLU A C 1
ATOM 1474 O O . GLU A 1 186 ? -13.885 -0.678 16.643 1.00 91.94 186 GLU A O 1
ATOM 1479 N N . ILE A 1 187 ? -12.485 0.433 15.271 1.00 94.62 187 ILE A N 1
ATOM 1480 C CA . ILE A 1 187 ? -12.857 -0.286 14.048 1.00 94.62 187 ILE A CA 1
ATOM 1481 C C . ILE A 1 187 ? -11.940 -1.477 13.741 1.00 94.62 187 ILE A C 1
ATOM 1483 O O . ILE A 1 187 ? -12.262 -2.319 12.905 1.00 94.62 187 ILE A O 1
ATOM 1487 N N . THR A 1 188 ? -10.813 -1.582 14.438 1.00 95.12 188 THR A N 1
ATOM 1488 C CA . THR A 1 188 ? -9.798 -2.627 14.245 1.00 95.12 188 THR A CA 1
ATOM 1489 C C . THR A 1 188 ? -10.081 -3.856 15.094 1.00 95.12 188 THR A C 1
ATOM 1491 O O . THR A 1 188 ? -10.505 -3.746 16.243 1.00 95.12 188 THR A O 1
ATOM 1494 N N . ALA A 1 189 ? -9.872 -5.049 14.538 1.00 94.69 189 ALA A N 1
ATOM 1495 C CA . ALA A 1 189 ? -9.979 -6.314 15.266 1.00 94.69 189 ALA A CA 1
ATOM 1496 C C . ALA A 1 189 ? -8.907 -6.419 16.383 1.00 94.69 189 ALA A C 1
ATOM 1498 O O . ALA A 1 189 ? -7.931 -5.667 16.369 1.00 94.69 189 ALA A O 1
ATOM 1499 N N . PRO A 1 190 ? -9.076 -7.270 17.415 1.00 90.12 190 PRO A N 1
ATOM 1500 C CA . PRO A 1 190 ? -8.109 -7.405 18.520 1.00 90.12 190 PRO A CA 1
ATOM 1501 C C . PRO A 1 190 ? -6.682 -7.777 18.092 1.00 90.12 190 PRO A C 1
ATOM 1503 O O . PRO A 1 190 ? -5.726 -7.353 18.730 1.00 90.12 190 PRO A O 1
ATOM 1506 N N . ASP A 1 191 ? -6.553 -8.523 17.000 1.00 90.44 191 ASP A N 1
ATOM 1507 C CA . ASP A 1 191 ? -5.318 -9.025 16.391 1.00 90.44 191 ASP A CA 1
ATOM 1508 C C . ASP A 1 191 ? -4.932 -8.253 15.118 1.00 90.44 191 ASP A C 1
ATOM 1510 O O . ASP A 1 191 ? -4.168 -8.745 14.289 1.00 90.44 191 ASP A O 1
ATOM 1514 N N . ALA A 1 192 ? -5.482 -7.049 14.936 1.00 94.38 192 ALA A N 1
ATOM 1515 C CA . ALA A 1 192 ? -5.306 -6.316 13.696 1.00 94.38 192 ALA A CA 1
ATOM 1516 C C . ALA A 1 192 ? -3.855 -5.869 13.465 1.00 94.38 192 ALA A C 1
ATOM 1518 O O . ALA A 1 192 ? -3.193 -5.353 14.374 1.00 94.38 192 ALA A O 1
ATOM 1519 N N . ALA A 1 193 ? -3.417 -5.999 12.213 1.00 93.81 193 ALA A N 1
ATOM 1520 C CA . ALA A 1 193 ? -2.160 -5.461 11.715 1.00 93.81 193 ALA A CA 1
ATOM 1521 C C . ALA A 1 193 ? -2.374 -4.085 11.068 1.00 93.81 193 ALA A C 1
ATOM 1523 O O . ALA A 1 193 ? -3.275 -3.902 10.246 1.00 93.81 193 ALA A O 1
ATOM 1524 N N . LEU A 1 194 ? -1.520 -3.129 11.412 1.00 94.56 194 LEU A N 1
ATOM 1525 C CA . LEU A 1 194 ? -1.405 -1.829 10.766 1.00 94.56 194 LEU A CA 1
ATOM 1526 C C . LEU A 1 194 ? -0.088 -1.803 9.989 1.00 94.56 194 LEU A C 1
ATOM 1528 O O . LEU A 1 194 ? 0.984 -1.942 10.572 1.00 94.56 194 LEU A O 1
ATOM 1532 N N . VAL A 1 195 ? -0.181 -1.648 8.674 1.00 94.56 195 VAL A N 1
ATOM 1533 C CA . VAL A 1 195 ? 0.952 -1.555 7.753 1.00 94.56 195 VAL A CA 1
ATOM 1534 C C . VAL A 1 195 ? 1.019 -0.124 7.245 1.00 94.56 195 VAL A C 1
ATOM 1536 O O . VAL A 1 195 ? 0.045 0.377 6.684 1.00 94.56 195 VAL A O 1
ATOM 1539 N N . ILE A 1 196 ? 2.154 0.534 7.450 1.00 94.31 196 ILE A N 1
ATOM 1540 C CA . ILE A 1 196 ? 2.374 1.919 7.040 1.00 94.31 196 ILE A CA 1
ATOM 1541 C C . ILE A 1 196 ? 3.558 1.966 6.082 1.00 94.31 196 ILE A C 1
ATOM 1543 O O . ILE A 1 196 ? 4.654 1.533 6.425 1.00 94.31 196 ILE A O 1
ATOM 1547 N N . GLU A 1 197 ? 3.341 2.489 4.882 1.00 93.56 197 GLU A N 1
ATOM 1548 C CA . GLU A 1 197 ? 4.397 2.743 3.902 1.00 93.56 197 GLU A CA 1
ATOM 1549 C C . GLU A 1 197 ? 5.385 3.805 4.420 1.00 93.56 197 GLU A C 1
ATOM 1551 O O . GLU A 1 197 ? 4.984 4.832 4.976 1.00 93.56 197 GLU A O 1
ATOM 1556 N N . LEU A 1 198 ? 6.682 3.549 4.238 1.00 92.69 198 LEU A N 1
ATOM 1557 C CA . LEU A 1 198 ? 7.765 4.463 4.593 1.00 92.69 198 LEU A CA 1
ATOM 1558 C C . LEU A 1 198 ? 8.200 5.307 3.393 1.00 92.69 198 LEU A C 1
ATOM 1560 O O . LEU A 1 198 ? 7.900 5.029 2.236 1.00 92.69 198 LEU A O 1
ATOM 1564 N N . ALA A 1 199 ? 8.948 6.363 3.686 1.00 90.62 199 ALA A N 1
ATOM 1565 C CA . ALA A 1 199 ? 9.319 7.391 2.726 1.00 90.62 199 ALA A CA 1
ATOM 1566 C C . ALA A 1 199 ? 10.610 7.085 1.936 1.00 90.62 199 ALA A C 1
ATOM 1568 O O . ALA A 1 199 ? 11.179 7.979 1.314 1.00 90.62 199 ALA A O 1
ATOM 1569 N N . ASN A 1 200 ? 11.087 5.837 1.944 1.00 86.56 200 ASN A N 1
ATOM 1570 C CA . ASN A 1 200 ? 12.441 5.482 1.496 1.00 86.56 200 ASN A CA 1
ATOM 1571 C C . ASN A 1 200 ? 12.688 5.673 -0.006 1.00 86.56 200 ASN A C 1
ATOM 1573 O O . ASN A 1 200 ? 13.834 5.826 -0.422 1.00 86.56 200 ASN A O 1
ATOM 1577 N N . PHE A 1 201 ? 11.626 5.688 -0.811 1.00 83.50 201 PHE A N 1
ATOM 1578 C CA . PHE A 1 201 ? 11.706 5.878 -2.262 1.00 83.50 201 PHE A CA 1
ATOM 1579 C C . PHE A 1 201 ? 11.133 7.222 -2.729 1.00 83.50 201 PHE A C 1
ATOM 1581 O O . PHE A 1 201 ? 10.976 7.441 -3.930 1.00 83.50 201 PHE A O 1
ATOM 1588 N N . LEU A 1 202 ? 10.824 8.133 -1.800 1.00 84.69 202 LEU A N 1
ATOM 1589 C CA . LEU A 1 202 ? 10.435 9.497 -2.146 1.00 84.69 202 LEU A CA 1
ATOM 1590 C C . LEU A 1 202 ? 11.696 10.298 -2.492 1.00 84.69 202 LEU A C 1
ATOM 1592 O O . LEU A 1 202 ? 12.495 10.632 -1.622 1.00 84.69 202 LEU A O 1
ATOM 1596 N N . LEU A 1 203 ? 11.866 10.586 -3.786 1.00 81.56 203 LEU A N 1
ATOM 1597 C CA . LEU A 1 203 ? 13.092 11.158 -4.359 1.00 81.56 203 LEU A CA 1
ATOM 1598 C C . LEU A 1 203 ? 13.468 12.538 -3.796 1.00 81.56 203 LEU A C 1
ATOM 1600 O O . LEU A 1 203 ? 14.644 12.889 -3.791 1.00 81.56 203 LEU A O 1
ATOM 1604 N N . ASP A 1 204 ? 12.487 13.298 -3.310 1.00 87.06 204 ASP A N 1
ATOM 1605 C CA . ASP A 1 204 ? 12.674 14.673 -2.833 1.00 87.06 204 ASP A CA 1
ATOM 1606 C C . ASP A 1 204 ? 13.074 14.763 -1.347 1.00 87.06 204 ASP A C 1
ATOM 1608 O O . ASP A 1 204 ? 13.120 15.861 -0.789 1.00 87.06 204 ASP A O 1
ATOM 1612 N N . LEU A 1 205 ? 13.343 13.630 -0.682 1.00 89.00 205 LEU A N 1
ATOM 1613 C CA . LEU A 1 205 ? 13.659 13.585 0.748 1.00 89.00 205 LEU A CA 1
ATOM 1614 C C . LEU A 1 205 ? 15.130 13.264 1.029 1.00 89.00 205 LEU A C 1
ATOM 1616 O O . LEU A 1 205 ? 15.733 12.371 0.433 1.00 89.00 205 LEU A O 1
ATOM 1620 N N . SER A 1 206 ? 15.700 13.964 2.009 1.00 92.31 206 SER A N 1
ATOM 1621 C CA . SER A 1 206 ? 17.015 13.648 2.566 1.00 92.31 206 SER A CA 1
ATOM 1622 C C . SER A 1 206 ? 16.960 12.411 3.469 1.00 92.31 206 SER A C 1
ATOM 1624 O O . SER A 1 206 ? 15.902 12.024 3.968 1.00 92.31 206 SER A O 1
ATOM 1626 N N . LYS A 1 207 ? 18.120 11.806 3.753 1.00 90.06 207 LYS A N 1
ATOM 1627 C CA . LYS A 1 207 ? 18.208 10.651 4.666 1.00 90.06 207 LYS A CA 1
ATOM 1628 C C . LYS A 1 207 ? 17.703 10.987 6.071 1.00 90.06 207 LYS A C 1
ATOM 1630 O O . LYS A 1 207 ? 17.055 10.161 6.707 1.00 90.06 207 LYS A O 1
ATOM 1635 N N . GLU A 1 208 ? 17.968 12.204 6.534 1.00 92.81 208 GLU A N 1
ATOM 1636 C CA . GLU A 1 208 ? 17.497 12.713 7.822 1.00 92.81 208 GLU A CA 1
ATOM 1637 C C . GLU A 1 208 ? 15.973 12.863 7.830 1.00 92.81 208 GLU A C 1
ATOM 1639 O O . GLU A 1 208 ? 15.328 12.484 8.805 1.00 92.81 208 GLU A O 1
ATOM 1644 N N . GLN A 1 209 ? 15.383 13.357 6.735 1.00 92.56 209 GLN A N 1
ATOM 1645 C CA . GLN A 1 209 ? 13.928 13.472 6.595 1.00 92.56 209 GLN A CA 1
ATOM 1646 C C . GLN A 1 209 ? 13.251 12.100 6.540 1.00 92.56 209 GLN A C 1
ATOM 1648 O O . GLN A 1 209 ? 12.217 11.910 7.177 1.00 92.56 209 GLN A O 1
ATOM 1653 N N . VAL A 1 210 ? 13.847 11.133 5.835 1.00 91.56 210 VAL A N 1
ATOM 1654 C CA . VAL A 1 210 ? 13.362 9.745 5.791 1.00 91.56 210 VAL A CA 1
ATOM 1655 C C . VAL A 1 210 ? 13.391 9.112 7.185 1.00 91.56 210 VAL A C 1
ATOM 1657 O O . VAL A 1 210 ? 12.385 8.555 7.624 1.00 91.56 210 VAL A O 1
ATOM 1660 N N . SER A 1 211 ? 14.502 9.254 7.915 1.00 90.12 211 SER A N 1
ATOM 1661 C CA . SER A 1 211 ? 14.614 8.749 9.291 1.00 90.12 211 SER A CA 1
ATOM 1662 C C . SER A 1 211 ? 13.604 9.419 10.225 1.00 90.12 211 SER A C 1
ATOM 1664 O O . SER A 1 211 ? 12.891 8.731 10.949 1.00 90.12 211 SER A O 1
ATOM 1666 N N . GLY A 1 212 ? 13.493 10.751 10.174 1.00 92.62 212 GLY A N 1
ATOM 1667 C CA . GLY A 1 212 ? 12.545 11.494 11.005 1.00 92.62 212 GLY A CA 1
ATOM 1668 C C . GLY A 1 212 ? 11.087 11.145 10.700 1.00 92.62 212 GLY A C 1
ATOM 1669 O O . GLY A 1 212 ? 10.253 11.112 11.605 1.00 92.62 212 GLY A O 1
ATOM 1670 N N . PHE A 1 213 ? 10.769 10.824 9.442 1.00 93.62 213 PHE A N 1
ATOM 1671 C CA . PHE A 1 213 ? 9.450 10.318 9.074 1.00 93.62 213 PHE A CA 1
ATOM 1672 C C . PHE A 1 213 ? 9.177 8.941 9.689 1.00 93.62 213 PHE A C 1
ATOM 1674 O O . PHE A 1 213 ? 8.097 8.738 10.240 1.00 93.62 213 PHE A O 1
ATOM 1681 N N . ALA A 1 214 ? 10.142 8.017 9.656 1.00 92.00 214 ALA A N 1
ATOM 1682 C CA . ALA A 1 214 ? 9.992 6.698 10.273 1.00 92.00 214 ALA A CA 1
ATOM 1683 C C . ALA A 1 214 ? 9.744 6.793 11.792 1.00 92.00 214 ALA A C 1
ATOM 1685 O O . ALA A 1 214 ? 8.858 6.113 12.319 1.00 92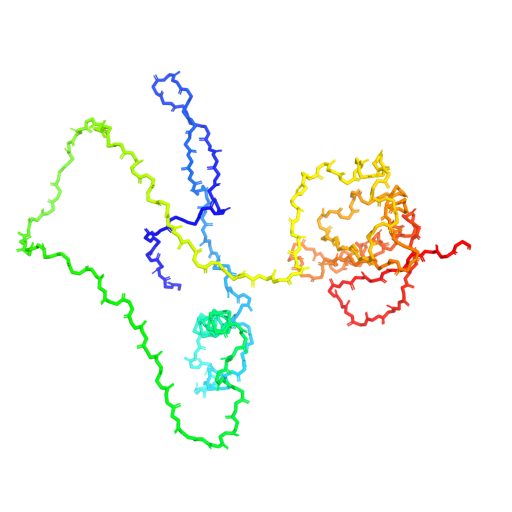.00 214 ALA A O 1
ATOM 1686 N N . ASP A 1 215 ? 10.451 7.696 12.479 1.00 92.56 215 ASP A N 1
ATOM 1687 C CA . ASP A 1 215 ? 10.221 7.976 13.900 1.00 92.56 215 ASP A CA 1
ATOM 1688 C C . ASP A 1 215 ? 8.812 8.536 14.143 1.00 92.56 215 ASP A C 1
ATOM 1690 O O . ASP A 1 215 ? 8.103 8.083 15.047 1.00 92.56 215 ASP A O 1
ATOM 1694 N N . LYS A 1 216 ? 8.351 9.463 13.291 1.00 93.62 216 LYS A N 1
ATOM 1695 C CA . LYS A 1 216 ? 7.005 10.040 13.410 1.00 93.62 216 LYS A CA 1
ATOM 1696 C C . LYS A 1 216 ? 5.898 9.022 13.138 1.00 93.62 216 LYS A C 1
ATOM 1698 O O . LYS A 1 216 ? 4.873 9.033 13.816 1.00 93.62 216 LYS A O 1
ATOM 1703 N N . VAL A 1 217 ? 6.102 8.119 12.180 1.00 93.94 217 VAL A N 1
ATOM 1704 C CA . VAL A 1 217 ? 5.192 6.996 11.905 1.00 93.94 217 VAL A CA 1
ATOM 1705 C C . VAL A 1 217 ? 5.038 6.117 13.145 1.00 93.94 217 VAL A C 1
ATOM 1707 O O . VAL A 1 217 ? 3.920 5.736 13.493 1.00 93.94 217 VAL A O 1
ATOM 1710 N N . LYS A 1 218 ? 6.144 5.828 13.839 1.00 92.94 218 LYS A N 1
ATOM 1711 C CA . LYS A 1 218 ? 6.121 5.042 15.074 1.00 92.94 218 LYS A CA 1
ATOM 1712 C C . LYS A 1 218 ? 5.327 5.741 16.180 1.00 92.94 218 LYS A C 1
ATOM 1714 O O . LYS A 1 218 ? 4.483 5.098 16.797 1.00 92.94 218 LYS A O 1
ATOM 1719 N N . GLU A 1 219 ? 5.547 7.038 16.385 1.00 93.75 219 GLU A N 1
ATOM 1720 C CA . GLU A 1 219 ? 4.798 7.849 17.359 1.00 93.75 219 GLU A CA 1
ATOM 1721 C C . GLU A 1 219 ? 3.285 7.812 17.076 1.00 93.75 219 GLU A C 1
ATOM 1723 O O . GLU A 1 219 ? 2.499 7.442 17.946 1.00 93.75 219 GLU A O 1
ATOM 1728 N N . ILE A 1 220 ? 2.879 8.083 15.830 1.00 94.19 220 ILE A N 1
ATOM 1729 C CA . ILE A 1 220 ? 1.464 8.094 15.419 1.00 94.19 220 ILE A CA 1
ATOM 1730 C C . ILE A 1 220 ? 0.817 6.713 15.596 1.00 94.19 220 ILE A C 1
ATOM 1732 O O . ILE A 1 220 ? -0.322 6.605 16.062 1.00 94.19 220 ILE A O 1
ATOM 1736 N N . ALA A 1 221 ? 1.527 5.636 15.251 1.00 93.25 221 ALA A N 1
ATOM 1737 C CA . ALA A 1 221 ? 1.028 4.278 15.450 1.00 93.25 221 ALA A CA 1
ATOM 1738 C C . ALA A 1 221 ? 0.845 3.953 16.944 1.00 93.25 221 ALA A C 1
ATOM 1740 O O . ALA A 1 221 ? -0.163 3.353 17.334 1.00 93.25 221 ALA A O 1
ATOM 1741 N N . GLU A 1 222 ? 1.783 4.380 17.792 1.00 92.81 222 GLU A N 1
ATOM 1742 C CA . GLU A 1 222 ? 1.719 4.184 19.241 1.00 92.81 222 GLU A CA 1
ATOM 1743 C C . GLU A 1 222 ? 0.561 4.947 19.894 1.00 92.81 222 GLU A C 1
ATOM 1745 O O . GLU A 1 222 ? -0.144 4.358 20.729 1.00 92.81 222 GLU A O 1
ATOM 1750 N N . GLU A 1 223 ? 0.333 6.197 19.479 1.00 92.56 223 GLU A N 1
ATOM 1751 C CA . GLU A 1 223 ? -0.809 7.041 19.870 1.00 92.56 223 GLU A CA 1
ATOM 1752 C C . GLU A 1 223 ? -2.147 6.455 19.398 1.00 92.56 223 GLU A C 1
ATOM 1754 O O . GLU A 1 223 ? -3.148 6.499 20.118 1.00 92.56 223 GLU A O 1
ATOM 1759 N N . SER A 1 224 ? -2.153 5.813 18.227 1.00 91.62 224 SER A N 1
ATOM 1760 C CA . SER A 1 224 ? -3.322 5.118 17.669 1.00 91.62 224 SER A CA 1
ATOM 1761 C C . SER A 1 224 ? -3.607 3.764 18.342 1.00 91.62 224 SER A C 1
ATOM 1763 O O . SER A 1 224 ? -4.568 3.074 17.994 1.00 91.62 224 SER A O 1
ATOM 1765 N N . GLY A 1 225 ? -2.796 3.361 19.329 1.00 91.38 225 GLY A N 1
ATOM 1766 C CA . GLY A 1 225 ? -2.998 2.142 20.113 1.00 91.38 225 GLY A CA 1
ATOM 1767 C C . GLY A 1 225 ? -2.349 0.886 19.527 1.00 91.38 225 GLY A C 1
ATOM 1768 O O . GLY A 1 225 ? -2.791 -0.223 19.841 1.00 91.38 225 GLY A O 1
ATOM 1769 N N . PHE A 1 226 ? -1.309 1.036 18.709 1.00 93.38 226 PHE A N 1
ATOM 1770 C CA . PHE A 1 226 ? -0.539 -0.068 18.136 1.00 93.38 226 PHE A CA 1
ATOM 1771 C C . PHE A 1 226 ? 0.875 -0.144 18.735 1.00 93.38 226 PHE A C 1
ATOM 1773 O O . PHE A 1 226 ? 1.392 0.823 19.286 1.00 93.38 226 PHE A O 1
ATOM 1780 N N . THR A 1 227 ? 1.497 -1.318 18.679 1.00 91.25 227 THR A N 1
ATOM 1781 C CA . THR A 1 227 ? 2.910 -1.552 19.014 1.00 91.25 227 THR A CA 1
ATOM 1782 C C . THR A 1 227 ? 3.626 -2.153 17.831 1.00 91.25 227 THR A C 1
ATOM 1784 O O . THR A 1 227 ? 3.047 -2.937 17.083 1.00 91.25 227 THR A O 1
ATOM 1787 N N . VAL A 1 228 ? 4.909 -1.833 17.693 1.00 87.00 228 VAL A N 1
ATOM 1788 C CA . VAL A 1 228 ? 5.780 -2.452 16.692 1.00 87.00 228 VAL A CA 1
ATOM 1789 C C . VAL A 1 228 ? 5.763 -3.969 16.882 1.00 87.00 228 VAL A C 1
ATOM 1791 O O . VAL A 1 228 ? 6.033 -4.461 17.977 1.00 87.00 228 VAL A O 1
ATOM 1794 N N . THR A 1 229 ? 5.410 -4.704 15.828 1.00 75.88 229 THR A N 1
ATOM 1795 C CA . THR A 1 229 ? 5.225 -6.160 15.910 1.00 75.88 229 THR A CA 1
ATOM 1796 C C . THR A 1 229 ? 6.547 -6.901 15.817 1.00 75.88 229 THR A C 1
ATOM 1798 O O . THR A 1 229 ? 6.729 -7.888 16.511 1.00 75.88 229 THR A O 1
ATOM 1801 N N . HIS A 1 230 ? 7.469 -6.437 14.975 1.00 60.88 230 HIS A N 1
ATOM 1802 C CA . HIS A 1 230 ? 8.834 -6.945 14.842 1.00 60.88 230 HIS A CA 1
ATOM 1803 C C . HIS A 1 230 ? 9.569 -6.080 13.803 1.00 60.88 230 HIS A C 1
ATOM 1805 O O . HIS A 1 230 ? 8.963 -5.700 12.802 1.00 60.88 230 HIS A O 1
ATOM 1811 N N . ASN A 1 231 ? 10.868 -5.815 14.005 1.00 55.00 231 ASN A N 1
ATOM 1812 C CA . ASN A 1 231 ? 11.777 -5.242 12.996 1.00 55.00 231 ASN A CA 1
ATOM 1813 C C . ASN A 1 231 ? 11.964 -6.242 11.840 1.00 55.00 231 ASN A C 1
ATOM 1815 O O . ASN A 1 231 ? 13.008 -6.884 11.725 1.00 55.00 231 ASN A O 1
ATOM 1819 N N . GLN A 1 232 ? 10.949 -6.448 11.004 1.00 52.16 232 GLN A N 1
ATOM 1820 C CA . GLN A 1 232 ? 11.213 -7.029 9.696 1.00 52.16 232 GLN A CA 1
ATOM 1821 C C . GLN A 1 232 ? 11.994 -5.986 8.902 1.00 52.16 232 GLN A C 1
ATOM 1823 O O . GLN A 1 232 ? 11.589 -4.833 8.823 1.00 52.16 232 GLN A O 1
ATOM 1828 N N . SER A 1 233 ? 13.136 -6.417 8.370 1.00 50.25 233 SER A N 1
ATOM 1829 C CA . SER A 1 233 ? 14.103 -5.690 7.537 1.00 50.25 233 SER A CA 1
ATOM 1830 C C . SER A 1 233 ? 13.512 -5.212 6.194 1.00 50.25 233 SER A C 1
ATOM 1832 O O . SER A 1 233 ? 14.151 -5.325 5.151 1.00 50.25 233 SER A O 1
ATOM 1834 N N . SER A 1 234 ? 12.260 -4.759 6.180 1.00 58.19 234 SER A N 1
ATOM 1835 C CA . SER A 1 234 ? 11.672 -4.078 5.039 1.00 58.19 234 SER A CA 1
ATOM 1836 C C . SER A 1 234 ? 11.807 -2.588 5.286 1.00 58.19 234 SER A C 1
ATOM 1838 O O . SER A 1 234 ? 11.029 -1.985 6.018 1.00 58.19 234 SER A O 1
ATOM 1840 N N . ASP A 1 235 ? 12.778 -1.989 4.613 1.00 70.00 235 ASP A N 1
ATOM 1841 C CA . ASP A 1 235 ? 12.934 -0.540 4.517 1.00 70.00 235 ASP A CA 1
ATOM 1842 C C . ASP A 1 235 ? 11.714 0.130 3.840 1.00 70.00 235 ASP A C 1
ATOM 1844 O O . ASP A 1 235 ? 11.593 1.346 3.796 1.00 70.00 235 ASP A O 1
ATOM 1848 N N . VAL A 1 236 ? 10.768 -0.644 3.301 1.00 86.12 236 VAL A N 1
ATOM 1849 C CA . VAL A 1 236 ? 9.648 -0.124 2.507 1.00 86.12 236 VAL A CA 1
ATOM 1850 C C . VAL A 1 236 ? 8.423 0.211 3.361 1.00 86.12 236 VAL A C 1
ATOM 1852 O O . VAL A 1 236 ? 7.675 1.131 3.035 1.00 86.12 236 VAL A O 1
ATOM 1855 N N . TYR A 1 237 ? 8.181 -0.533 4.442 1.00 90.50 237 TYR A N 1
ATOM 1856 C CA . TYR A 1 237 ? 6.985 -0.370 5.270 1.00 90.50 237 TYR A CA 1
ATOM 1857 C C . TYR A 1 237 ? 7.229 -0.791 6.721 1.00 90.50 237 TYR A C 1
ATOM 1859 O O . TYR A 1 237 ? 7.965 -1.734 6.999 1.00 90.50 237 TYR A O 1
ATOM 1867 N N . ALA A 1 238 ? 6.538 -0.128 7.645 1.00 91.25 238 ALA A N 1
ATOM 1868 C CA . ALA A 1 238 ? 6.506 -0.463 9.061 1.00 91.25 238 ALA A CA 1
ATOM 1869 C C . ALA A 1 238 ? 5.230 -1.248 9.407 1.00 91.25 238 ALA A C 1
ATOM 1871 O O . ALA A 1 238 ? 4.137 -0.919 8.939 1.00 91.25 238 ALA A O 1
ATOM 1872 N N . VAL A 1 239 ? 5.368 -2.286 10.239 1.00 93.12 239 VAL A N 1
ATOM 1873 C CA . VAL A 1 239 ? 4.258 -3.158 10.658 1.00 93.12 239 VAL A CA 1
ATOM 1874 C C . VAL A 1 239 ? 4.047 -3.071 12.166 1.00 93.12 239 VAL A C 1
ATOM 1876 O O . VAL A 1 239 ? 4.972 -3.261 12.962 1.00 93.12 239 VAL A O 1
ATOM 1879 N N . PHE A 1 240 ? 2.798 -2.825 12.548 1.00 92.94 240 PHE A N 1
ATOM 1880 C CA . PHE A 1 240 ? 2.360 -2.690 13.927 1.00 92.94 240 PHE A CA 1
ATOM 1881 C C . PHE A 1 240 ? 1.166 -3.604 14.218 1.00 92.94 240 PHE A C 1
ATOM 1883 O O . PHE A 1 240 ? 0.345 -3.890 13.350 1.00 92.94 240 PHE A O 1
ATOM 1890 N N . THR A 1 241 ? 1.030 -4.018 15.470 1.00 92.94 241 THR A N 1
ATOM 1891 C CA . THR A 1 241 ? -0.059 -4.854 15.984 1.00 92.94 241 THR A CA 1
ATOM 1892 C C . THR A 1 241 ? -0.807 -4.091 17.050 1.00 92.94 241 THR A C 1
ATOM 1894 O O . THR A 1 241 ? -0.207 -3.359 17.835 1.00 92.94 241 THR A O 1
ATOM 1897 N N . ARG A 1 242 ? -2.125 -4.259 17.102 1.00 90.44 242 ARG A N 1
ATOM 1898 C CA . ARG A 1 242 ? -2.948 -3.598 18.115 1.00 90.44 242 ARG A CA 1
ATOM 1899 C C . ARG A 1 242 ? -2.507 -4.001 19.531 1.00 90.44 242 ARG A C 1
ATOM 1901 O O . ARG A 1 242 ? -2.349 -5.185 19.822 1.00 90.44 242 ARG A O 1
ATOM 1908 N N . LYS A 1 243 ? -2.363 -3.019 20.429 1.00 84.38 243 LYS A N 1
ATOM 1909 C CA . LYS A 1 243 ? -2.097 -3.257 21.857 1.00 84.38 243 LYS A CA 1
ATOM 1910 C C . LYS A 1 243 ? -3.252 -4.050 22.473 1.00 84.38 243 LYS A C 1
ATOM 1912 O O . LYS A 1 243 ? -4.401 -3.582 22.470 1.00 84.38 243 LYS A O 1
ATOM 1917 N N . GLN A 1 244 ? -2.936 -5.220 23.024 1.00 76.44 244 GLN A N 1
ATOM 1918 C CA . GLN A 1 244 ? -3.837 -5.943 23.918 1.00 76.44 244 GLN A CA 1
ATOM 1919 C C . GLN A 1 244 ? -3.908 -5.162 25.238 1.00 76.44 244 GLN A C 1
ATOM 1921 O O . GLN A 1 244 ? -2.870 -4.784 25.779 1.00 76.44 244 GLN A O 1
ATOM 1926 N N . ASN A 1 245 ? -5.125 -4.831 25.679 1.00 60.44 245 ASN A N 1
ATOM 1927 C CA . ASN A 1 245 ? -5.362 -4.260 27.010 1.00 60.44 245 ASN A CA 1
ATOM 1928 C C . ASN A 1 245 ? -5.300 -5.361 28.065 1.00 60.44 245 ASN A C 1
ATOM 1930 O O . ASN A 1 245 ? -5.809 -6.461 27.753 1.00 60.44 245 ASN A O 1
#

InterPro domains:
  IPR028235 Dynein assembly factor 3, C-terminal domain [PF14740] (1-229)
  IPR039304 Dynein assembly factor 3, axonemal [PTHR22118] (1-244)

Secondary structure (DSSP, 8-state):
-PPP---S--GGG-EEEEEEETTEEEEEEE--S--SS-TTGGGGS--S-GGGG-EETTEESS-HHHHHHHHHHHHHHHHHTTT--GGG-----------------------------------------------------TT-------GGGGGGSTTSGGGTT-EEEEEE-GGGGGG--TTHHHHEEEEEEEEEE-STT-TT--HHHHHHHHHHHHHHHHHTTEEE----S-TTEEEEEEPP-

Foldseek 3Di:
DDDDPCPDADPVQWDWDWDDDPNDTDIDIHRDDDCPDDPLLVQLPDAPPCVQQDDDPNHRPHGSVNSSVVSVVQVVVCVVCVNPDPPPDPDDDDDDDDDDDPPDDDDDDDDDDDDDDDDDDDDDDDDPPPPPVPPPPDPDDPPDDDDDDDPPCQVVQLVDPVQFQPAQEAEEELVCLVVQALSNNRRHHQFHKYKYFFCPPVPPDDPVRRVVSVVVSQVSCVRNQWHQPDPDVPSTIGMTTHDDD

pLDDT: mean 75.1, std 22.63, range [24.77, 95.69]

Radius of gyration: 26.12 Å; chains: 1; bounding box: 57×67×80 Å

Organism: NCBI:txid307959